Protein AF-A0A415EI63-F1 (afdb_monomer_lite)

Foldseek 3Di:
DVVLCVVVVPVALADFPQDPVNLVVLVVVQQVCVVVVNDFDADPVLCVLQVVHPVLVSLVVCQVVCCVPPVGGGDSRSSSLSVLLGSLHDDQPCLSNLQVQLVRQVPFPPLLVLLCVVCVPPLCVLFPSVSLSSLSSSNLSSCVSCVNRPLVSLADDVVLVVLCVAFPVVVLVVQLVSCVVSCVRRVRDPVNSSSSSSVSRVSSVVNCVVRQHAFEEEEDEDDDPVLVVVVVVVCCVLPVVRYHYHYDDPVRPDVVNVVVDPHQEYEYCDCVVVVPPPDPHHYQHAHSNGDPVSSVVVVCSSPVVNPSRPD

Secondary structure (DSSP, 8-state):
-HHHHHTTTT--SS-----HHHHHHHHHHHHHHHHTT------HHHHHHHTT-HHHHHHHTTHHHHHHHH-----HHHHHHHHHHHHTS--SS-HHHHHHHHHHH---TTHHHHHHHHHTSGGGTTS-HHHHHHHHHHHHHHHHHHHHH-GGGG---HHHHHHHHHHSHHHHHHHHHHHHHTTTTS---TTTHHHHHHHHHHHHHHHHHHSPPPPEEEEE--S-HHHHHHHHHHHHHHHTTTSEEEE--TT---HHHHTTS--SEEEES-GGGGG-TT--S-EEE--SS--HHHHHHHHHHH-GGGTTT--

Sequence (311 aa):
VLDELSNQLGEYELGTGTTVSAFYYHLYITMIRVKHNHFVTVPKWLKAIDYQEKDFQLLYSLQDRINQDFEIYLPKEEFAWLHLSIIAKRTIDRSDQEITFGQRFNCWSGLEQVVSAYLSDPFFEQWDTDILGHFMTSFFVSRLVNEALSPLLNKELKEVHDMVEKKHSQIHKINTHFLSTHSKALPISSSIFEDVAASFTLYMDMVFRYYQPVKQILFLLEGDYLVVQSIRIEAREQLGDHHHLLFVKLQEFLPEQLNNEKIDLIVTNYRPYLSDDSLETDYVLINSQPTTKDWTMVKHQLNPLTDQLSF

InterPro domains:
  IPR011608 PRD domain [PS51372] (1-96)
  IPR036634 PRD domain superfamily [SSF63520] (16-87)

Structure (mmCIF, N/CA/C/O backbone):
data_AF-A0A415EI63-F1
#
_entry.id   AF-A0A415EI63-F1
#
loop_
_atom_site.group_PDB
_atom_site.id
_atom_site.type_symbol
_atom_site.label_atom_id
_atom_site.label_alt_id
_atom_site.label_comp_id
_atom_site.label_asym_id
_atom_site.label_entity_id
_atom_site.label_seq_id
_atom_site.pdbx_PDB_ins_code
_atom_site.Cartn_x
_atom_site.Cartn_y
_atom_site.Cartn_z
_atom_site.occupancy
_atom_site.B_iso_or_equiv
_atom_site.auth_seq_id
_atom_site.auth_comp_id
_atom_site.auth_asym_id
_atom_site.auth_atom_id
_atom_site.pdbx_PDB_model_num
ATOM 1 N N . VAL A 1 1 ? -0.442 -16.286 23.453 1.00 58.47 1 VAL A N 1
ATOM 2 C CA . VAL A 1 1 ? -1.158 -15.294 22.614 1.00 58.47 1 VAL A CA 1
ATOM 3 C C . VAL A 1 1 ? -0.944 -15.578 21.131 1.00 58.47 1 VAL A C 1
ATOM 5 O O . VAL A 1 1 ? -1.870 -16.088 20.524 1.00 58.47 1 VAL A O 1
ATOM 8 N N . LEU A 1 2 ? 0.243 -15.357 20.540 1.00 55.72 2 LEU A N 1
ATOM 9 C CA . LEU A 1 2 ? 0.444 -15.684 19.114 1.00 55.72 2 LEU A CA 1
ATOM 10 C C . LEU A 1 2 ? 0.357 -17.178 18.788 1.00 55.72 2 LEU A C 1
ATOM 12 O O . LEU A 1 2 ? -0.143 -17.491 17.725 1.00 55.72 2 LEU A O 1
ATOM 16 N N . ASP A 1 3 ? 0.761 -18.088 19.679 1.00 57.00 3 ASP A N 1
ATOM 17 C CA . ASP A 1 3 ? 0.647 -19.537 19.419 1.00 57.00 3 ASP A CA 1
ATOM 18 C C . ASP A 1 3 ? -0.808 -20.050 19.372 1.00 57.00 3 ASP A C 1
ATOM 20 O O . ASP A 1 3 ? -1.086 -21.081 18.772 1.00 57.00 3 ASP A O 1
ATOM 24 N N . GLU A 1 4 ? -1.760 -19.333 19.979 1.00 58.88 4 GLU A N 1
ATOM 25 C CA . GLU A 1 4 ? -3.197 -19.643 19.853 1.00 58.88 4 GLU A CA 1
ATOM 26 C C . GLU A 1 4 ? -3.772 -19.060 18.563 1.00 58.88 4 GLU A C 1
ATOM 28 O O . GLU A 1 4 ? -4.585 -19.701 17.902 1.00 58.88 4 GLU A O 1
ATOM 33 N N . LEU A 1 5 ? -3.287 -17.880 18.166 1.00 56.88 5 LEU A N 1
ATOM 34 C CA . LEU A 1 5 ? -3.579 -17.307 16.858 1.00 56.88 5 LEU A CA 1
ATOM 35 C C . LEU A 1 5 ? -2.874 -18.081 15.734 1.00 56.88 5 LEU A C 1
ATOM 37 O O . LEU A 1 5 ? -3.351 -18.044 14.612 1.00 56.88 5 LEU A O 1
ATOM 41 N N . SER A 1 6 ? -1.769 -18.794 15.996 1.00 55.19 6 SER A N 1
ATOM 42 C CA . SER A 1 6 ? -0.909 -19.390 14.957 1.00 55.19 6 SER A CA 1
ATOM 43 C C . SER A 1 6 ? -1.573 -20.538 14.221 1.00 55.19 6 SER A C 1
ATOM 45 O O . SER A 1 6 ? -1.379 -20.688 13.019 1.00 55.19 6 SER A O 1
ATOM 47 N N . ASN A 1 7 ? -2.440 -21.275 14.912 1.00 49.81 7 ASN A N 1
ATOM 48 C CA . ASN A 1 7 ? -3.253 -22.326 14.310 1.00 49.81 7 ASN A CA 1
ATOM 49 C C . AS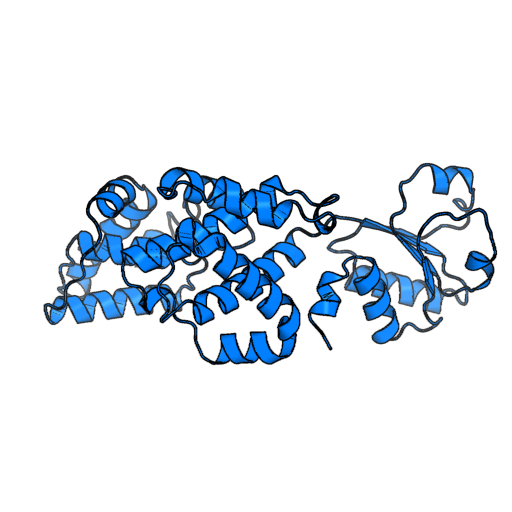N A 1 7 ? -4.392 -21.773 13.429 1.00 49.81 7 ASN A C 1
ATOM 51 O O . ASN A 1 7 ? -5.040 -22.550 12.736 1.00 49.81 7 ASN A O 1
ATOM 55 N N . GLN A 1 8 ? -4.637 -20.457 13.461 1.00 55.06 8 GLN A N 1
ATOM 56 C CA . GLN A 1 8 ? -5.616 -19.739 12.632 1.00 55.06 8 GLN A CA 1
ATOM 57 C C . GLN A 1 8 ? -4.959 -18.631 11.773 1.00 55.06 8 GLN A C 1
ATOM 59 O O . GLN A 1 8 ? -5.622 -17.982 10.963 1.00 55.06 8 GLN A O 1
ATOM 64 N N . LEU A 1 9 ? -3.638 -18.435 11.911 1.00 47.22 9 LEU A N 1
ATOM 65 C CA . LEU A 1 9 ? -2.829 -17.471 11.167 1.00 47.22 9 LEU A CA 1
ATOM 66 C C . LEU A 1 9 ? -2.669 -17.980 9.733 1.00 47.22 9 LEU A C 1
ATOM 68 O O . LEU A 1 9 ? -1.824 -18.821 9.439 1.00 47.22 9 LEU A O 1
ATOM 72 N N . GLY A 1 10 ? -3.521 -17.468 8.849 1.00 49.81 10 GLY A N 1
ATOM 73 C CA . GLY A 1 10 ? -3.587 -17.853 7.437 1.00 49.81 10 GLY A CA 1
ATOM 74 C C . GLY A 1 10 ? -5.000 -17.796 6.855 1.00 49.81 10 GLY A C 1
ATOM 75 O O . GLY A 1 10 ? -5.140 -17.739 5.637 1.00 49.81 10 GLY A O 1
ATOM 76 N N . GLU A 1 11 ? -6.029 -17.750 7.709 1.00 62.25 11 GLU A N 1
ATOM 77 C CA . GLU A 1 11 ? -7.443 -17.664 7.309 1.00 62.25 11 GLU A CA 1
ATOM 78 C C . GLU A 1 11 ? -8.052 -16.260 7.478 1.00 62.25 11 GLU A C 1
ATOM 80 O O . GLU A 1 11 ? -9.257 -16.095 7.301 1.00 62.25 11 GLU A O 1
ATOM 85 N N . TYR A 1 12 ? -7.244 -15.246 7.814 1.00 72.12 12 TYR A N 1
ATOM 86 C CA . TYR A 1 12 ? -7.742 -13.878 7.985 1.00 72.12 12 TYR A CA 1
ATOM 87 C C . TYR A 1 12 ? -8.345 -13.345 6.686 1.00 72.12 12 TYR A C 1
ATOM 89 O O . TYR A 1 12 ? -7.695 -13.330 5.633 1.00 72.12 12 TYR A O 1
ATOM 97 N N . GLU A 1 13 ? -9.586 -12.877 6.781 1.00 83.50 13 GLU A N 1
ATOM 98 C CA . GLU A 1 13 ? -10.310 -12.299 5.648 1.00 83.50 13 GLU A CA 1
ATOM 99 C C . GLU A 1 13 ? -9.833 -10.866 5.368 1.00 83.50 13 GLU A C 1
ATOM 101 O O . GLU A 1 13 ? -9.885 -10.403 4.227 1.00 83.50 13 GLU A O 1
ATOM 106 N N . LEU A 1 14 ? -9.329 -10.175 6.396 1.00 86.38 14 LEU A N 1
ATOM 107 C CA . LEU A 1 14 ? -8.810 -8.817 6.312 1.00 86.38 14 LEU A CA 1
ATOM 108 C C . LEU A 1 14 ? -7.290 -8.788 6.510 1.00 86.38 14 LEU A C 1
ATOM 110 O O . LEU A 1 14 ? -6.749 -9.249 7.514 1.00 86.38 14 LEU A O 1
ATOM 114 N N . GLY A 1 15 ? -6.593 -8.168 5.558 1.00 83.75 15 GLY A N 1
ATOM 115 C CA . GLY A 1 15 ? -5.164 -7.885 5.662 1.00 83.75 15 GLY A CA 1
ATOM 116 C C . GLY A 1 15 ? -4.848 -6.769 6.659 1.00 83.75 15 GLY A C 1
ATOM 117 O O . GLY A 1 15 ? -5.663 -5.870 6.896 1.00 83.75 15 GLY A O 1
ATOM 118 N N . THR A 1 16 ? -3.632 -6.806 7.212 1.00 90.94 16 THR A N 1
ATOM 119 C CA . THR A 1 16 ? -3.057 -5.714 8.007 1.00 90.94 16 THR A CA 1
ATOM 120 C C . THR A 1 16 ? -1.552 -5.577 7.778 1.00 90.94 16 THR A C 1
ATOM 122 O O . THR A 1 16 ? -0.810 -6.555 7.776 1.00 90.94 16 THR A O 1
ATOM 125 N N . GLY A 1 17 ? -1.089 -4.336 7.640 1.00 91.25 17 GLY A N 1
ATOM 126 C CA . GLY A 1 17 ? 0.321 -3.947 7.653 1.00 91.25 17 GLY A CA 1
ATOM 127 C C . GLY A 1 17 ? 0.876 -3.726 9.064 1.00 91.25 17 GLY A C 1
ATOM 128 O O . GLY A 1 17 ? 2.003 -3.256 9.222 1.00 91.25 17 GLY A O 1
ATOM 129 N N . THR A 1 18 ? 0.097 -4.014 10.112 1.00 91.50 18 THR A N 1
ATOM 130 C CA . THR A 1 18 ? 0.570 -3.923 11.497 1.00 91.50 18 THR A CA 1
ATOM 131 C C . THR A 1 18 ? 1.605 -5.009 11.760 1.00 91.50 18 THR A C 1
ATOM 133 O O . THR A 1 18 ? 1.316 -6.201 11.684 1.00 91.50 18 THR A O 1
ATOM 136 N N . THR A 1 19 ? 2.820 -4.604 12.126 1.00 89.88 19 THR A N 1
ATOM 137 C CA . THR A 1 19 ? 3.870 -5.557 12.495 1.00 89.88 19 THR A CA 1
ATOM 138 C C . THR A 1 19 ? 3.533 -6.276 13.802 1.00 89.88 19 THR A C 1
ATOM 140 O O . THR A 1 19 ? 2.840 -5.739 14.668 1.00 89.88 19 THR A O 1
ATOM 143 N N . VAL A 1 20 ? 4.097 -7.469 13.998 1.00 88.69 20 VAL A N 1
ATOM 144 C CA . VAL A 1 20 ? 3.923 -8.248 15.237 1.00 88.69 20 VAL A CA 1
ATOM 145 C C . VAL A 1 20 ? 4.274 -7.429 16.486 1.00 88.69 20 VAL A C 1
ATOM 147 O O . VAL A 1 20 ? 3.528 -7.417 17.464 1.00 88.69 20 VAL A O 1
ATOM 150 N N . SER A 1 21 ? 5.388 -6.697 16.448 1.00 90.12 21 SER A N 1
ATOM 151 C CA . SER A 1 21 ? 5.811 -5.845 17.564 1.00 90.12 21 SER A CA 1
ATOM 152 C C . SER A 1 21 ? 4.820 -4.709 17.827 1.00 90.12 21 SER A C 1
ATOM 154 O O . SER A 1 21 ? 4.509 -4.429 18.984 1.00 90.12 21 SER A O 1
ATOM 156 N N . ALA A 1 22 ? 4.288 -4.078 16.773 1.00 91.56 22 ALA A N 1
ATOM 157 C CA . ALA A 1 22 ? 3.285 -3.025 16.906 1.00 91.56 22 ALA A CA 1
ATOM 158 C C . ALA A 1 22 ? 1.967 -3.565 17.481 1.00 91.56 22 ALA A C 1
ATOM 160 O O . ALA A 1 22 ? 1.383 -2.930 18.355 1.00 91.56 22 ALA A O 1
ATOM 161 N N . PHE A 1 23 ? 1.535 -4.759 17.065 1.00 92.88 23 PHE A N 1
ATOM 162 C CA . PHE A 1 23 ? 0.369 -5.431 17.641 1.00 92.88 23 PHE A CA 1
ATOM 163 C C . PHE A 1 23 ? 0.507 -5.609 19.157 1.00 92.88 23 PHE A C 1
ATOM 165 O O . PHE A 1 23 ? -0.350 -5.157 19.919 1.00 92.88 23 PHE A O 1
ATOM 172 N N . TYR A 1 24 ? 1.612 -6.211 19.609 1.00 91.69 24 TYR A N 1
ATOM 173 C CA . TYR A 1 24 ? 1.856 -6.412 21.037 1.00 91.69 24 TYR A CA 1
ATOM 174 C C . TYR A 1 24 ? 1.935 -5.097 21.806 1.00 91.69 24 TYR A C 1
ATOM 176 O O . TYR A 1 24 ? 1.423 -5.005 22.922 1.00 91.69 24 TYR A O 1
ATOM 184 N N . TYR A 1 25 ? 2.538 -4.071 21.208 1.00 93.69 25 TYR A N 1
ATOM 185 C CA . TYR A 1 25 ? 2.604 -2.745 21.802 1.00 93.69 25 TYR A CA 1
ATOM 186 C C . TYR A 1 25 ? 1.208 -2.124 21.978 1.00 93.69 25 TYR A C 1
ATOM 188 O O . TYR A 1 25 ? 0.884 -1.644 23.066 1.00 93.69 25 TYR A O 1
ATOM 196 N N . HIS A 1 26 ? 0.343 -2.199 20.961 1.00 93.25 26 HIS A N 1
ATOM 197 C CA . HIS A 1 26 ? -1.039 -1.716 21.049 1.00 93.25 26 HIS A CA 1
ATOM 198 C C . HIS A 1 26 ? -1.864 -2.490 22.081 1.00 93.25 26 HIS A C 1
ATOM 200 O O . HIS A 1 26 ? -2.596 -1.879 22.866 1.00 93.25 26 HIS A O 1
ATOM 206 N N . LEU A 1 27 ? -1.723 -3.818 22.128 1.00 95.00 27 LEU A N 1
ATOM 207 C CA . LEU A 1 27 ? -2.396 -4.649 23.124 1.00 95.00 27 LEU A CA 1
ATOM 208 C C . LEU A 1 27 ? -1.934 -4.291 24.543 1.00 95.00 27 LEU A C 1
ATOM 210 O O . LEU A 1 27 ? -2.761 -4.088 25.432 1.00 95.00 27 LEU A O 1
ATOM 214 N N . TYR A 1 28 ? -0.624 -4.136 24.746 1.00 95.12 28 TYR A N 1
ATOM 215 C CA . TYR A 1 28 ? -0.056 -3.720 26.026 1.00 95.12 28 TYR A CA 1
ATOM 216 C C . TYR A 1 28 ? -0.590 -2.358 26.477 1.00 95.12 28 TYR A C 1
ATOM 218 O O . TYR A 1 28 ? -1.092 -2.240 27.595 1.00 95.12 28 TYR A O 1
ATOM 226 N N . ILE A 1 29 ? -0.557 -1.343 25.606 1.00 95.19 29 ILE A N 1
ATOM 227 C CA . ILE A 1 29 ? -1.112 -0.020 25.922 1.00 95.19 29 ILE A CA 1
ATOM 228 C C . ILE A 1 29 ? -2.588 -0.129 26.293 1.00 95.19 29 ILE A C 1
ATOM 230 O O . ILE A 1 29 ? -3.013 0.480 27.271 1.00 95.19 29 ILE A O 1
ATOM 234 N N . THR A 1 30 ? -3.364 -0.912 25.546 1.00 96.12 30 THR A N 1
ATOM 235 C CA . THR A 1 30 ? -4.793 -1.118 25.810 1.00 96.12 30 THR A CA 1
ATOM 236 C C . THR A 1 30 ? -5.018 -1.695 27.209 1.00 96.12 30 THR A C 1
ATOM 238 O O . THR A 1 30 ? -5.784 -1.126 27.988 1.00 96.12 30 THR A O 1
ATOM 241 N N . MET A 1 31 ? -4.272 -2.738 27.587 1.00 96.00 31 MET A N 1
ATOM 242 C CA . MET A 1 31 ? -4.324 -3.318 28.935 1.00 96.00 31 MET A CA 1
ATOM 243 C C . MET A 1 31 ? -3.968 -2.301 30.026 1.00 96.00 31 MET A C 1
ATOM 245 O O . MET A 1 31 ? -4.682 -2.183 31.024 1.00 96.00 31 MET A O 1
ATOM 249 N N . ILE A 1 32 ? -2.897 -1.526 29.834 1.00 96.69 32 ILE A N 1
ATOM 250 C CA . ILE A 1 32 ? -2.477 -0.507 30.803 1.00 96.69 32 ILE A CA 1
ATOM 251 C C . ILE A 1 32 ? -3.516 0.611 30.927 1.00 96.69 32 ILE A C 1
ATOM 253 O O . ILE A 1 32 ? -3.809 1.035 32.048 1.00 96.69 32 ILE A O 1
ATOM 257 N N . ARG A 1 33 ? -4.102 1.080 29.819 1.00 96.12 33 ARG A N 1
ATOM 258 C CA . ARG A 1 33 ? -5.153 2.109 29.839 1.00 96.12 33 ARG A CA 1
ATOM 259 C C . ARG A 1 33 ? -6.387 1.627 30.599 1.00 96.12 33 ARG A C 1
ATOM 261 O O . ARG A 1 33 ? -6.844 2.332 31.498 1.00 96.12 33 ARG A O 1
ATOM 268 N N . VAL A 1 34 ? -6.858 0.412 30.317 1.00 96.75 34 VAL A N 1
ATOM 269 C CA . VAL A 1 34 ? -8.006 -0.198 31.010 1.00 96.75 34 VAL A CA 1
ATOM 270 C C . VAL A 1 34 ? -7.748 -0.357 32.505 1.00 96.75 34 VAL A C 1
ATOM 272 O O . VAL A 1 34 ? -8.601 0.011 33.308 1.00 96.75 34 VAL A O 1
ATOM 275 N N . LYS A 1 35 ? -6.551 -0.809 32.902 1.00 95.44 35 LYS A N 1
ATOM 276 C CA . LYS A 1 35 ? -6.171 -0.936 34.320 1.00 95.44 35 LYS A CA 1
ATOM 277 C C . LYS A 1 35 ? -6.254 0.392 35.087 1.00 95.44 35 LYS A C 1
ATOM 279 O O . LYS A 1 35 ? -6.478 0.390 36.294 1.00 95.44 35 LYS A O 1
ATOM 284 N N . HIS A 1 36 ? -6.100 1.517 34.390 1.00 95.94 36 HIS A N 1
ATOM 285 C CA . HIS A 1 36 ? -6.226 2.866 34.946 1.00 95.94 36 HIS A CA 1
ATOM 286 C C . HIS A 1 36 ? -7.588 3.522 34.654 1.00 95.94 36 HIS A C 1
ATOM 288 O O . HIS A 1 36 ? -7.731 4.725 34.846 1.00 95.94 36 HIS A O 1
ATOM 294 N N . ASN A 1 37 ? -8.593 2.753 34.221 1.00 96.12 37 ASN A N 1
ATOM 295 C CA . ASN A 1 37 ? -9.942 3.222 33.885 1.00 96.12 37 ASN A CA 1
ATOM 296 C C . ASN A 1 37 ? -9.995 4.269 32.754 1.00 96.12 37 ASN A C 1
ATOM 298 O O . ASN A 1 37 ? -10.914 5.087 32.694 1.00 96.12 37 ASN A O 1
ATOM 302 N N . HIS A 1 38 ? -9.021 4.245 31.842 1.00 96.50 38 HIS A N 1
ATOM 303 C CA . HIS A 1 38 ? -8.995 5.101 30.657 1.00 96.50 38 HIS A CA 1
ATOM 304 C C . HIS A 1 38 ? -9.545 4.352 29.444 1.00 96.50 38 HIS A C 1
ATOM 306 O O . HIS A 1 38 ? -8.791 3.758 28.673 1.00 96.50 38 HIS A O 1
ATOM 312 N N . PHE A 1 39 ? -10.863 4.394 29.281 1.00 96.19 39 PHE A N 1
ATOM 313 C CA . PHE A 1 39 ? -11.564 3.642 28.244 1.00 96.19 39 PHE A CA 1
ATOM 314 C C . PHE A 1 39 ? -11.673 4.401 26.919 1.00 96.19 39 PHE A C 1
ATOM 316 O O . PHE A 1 39 ? -11.779 5.628 26.897 1.00 96.19 39 PHE A O 1
ATOM 323 N N . VAL A 1 40 ? -11.671 3.663 25.811 1.00 95.62 40 VAL A N 1
ATOM 324 C CA . VAL A 1 40 ? -12.008 4.194 24.482 1.00 95.62 40 VAL A CA 1
ATOM 325 C C . VAL A 1 40 ? -13.511 4.300 24.286 1.00 95.62 40 VAL A C 1
ATOM 327 O O . VAL A 1 40 ? -14.319 3.726 25.015 1.00 95.62 40 VAL A O 1
ATOM 330 N N . THR A 1 41 ? -13.894 5.024 23.244 1.00 95.50 41 THR A N 1
ATOM 331 C CA . THR A 1 41 ? -15.245 4.983 22.700 1.00 95.50 41 THR A CA 1
ATOM 332 C C . THR A 1 41 ? -15.148 4.790 21.198 1.00 95.50 41 THR A C 1
ATOM 334 O O . THR A 1 41 ? -14.400 5.492 20.525 1.00 95.50 41 THR A O 1
ATOM 337 N N . VAL A 1 42 ? -15.914 3.840 20.678 1.00 97.31 42 VAL A N 1
ATOM 338 C CA . VAL A 1 42 ? -16.034 3.543 19.255 1.00 97.31 42 VAL A CA 1
ATOM 339 C C . VAL A 1 42 ? -17.453 3.911 18.806 1.00 97.31 42 VAL A C 1
ATOM 341 O O . VAL A 1 42 ? -18.430 3.563 19.489 1.00 97.31 42 VAL A O 1
ATOM 344 N N . PRO A 1 43 ? -17.614 4.602 17.661 1.00 97.25 43 PRO A N 1
ATOM 345 C CA . PRO A 1 43 ? -18.927 4.932 17.124 1.00 97.25 43 PRO A CA 1
ATOM 346 C C . PRO A 1 43 ? -19.834 3.704 17.008 1.00 97.25 43 PRO A C 1
ATOM 348 O O . PRO A 1 43 ? -19.413 2.637 16.567 1.00 97.25 43 PRO A O 1
ATOM 351 N N . LYS A 1 44 ? -21.110 3.852 17.389 1.00 97.00 44 LYS A N 1
ATOM 352 C CA . LYS A 1 44 ? -22.068 2.730 17.438 1.00 97.00 44 LYS A CA 1
ATOM 353 C C . LYS A 1 44 ? -22.191 1.986 16.107 1.00 97.00 44 LYS A C 1
ATOM 355 O O . LYS A 1 44 ? -22.269 0.764 16.116 1.00 97.00 44 LYS A O 1
ATOM 360 N N . TRP A 1 45 ? -22.216 2.721 14.997 1.00 96.06 45 TRP A N 1
ATOM 361 C CA . TRP A 1 45 ? -22.317 2.145 13.656 1.00 96.06 45 TRP A CA 1
ATOM 362 C C . TRP A 1 45 ? -21.079 1.305 13.314 1.00 96.06 45 TRP A C 1
ATOM 364 O O . TRP A 1 45 ? -21.219 0.197 12.813 1.00 96.06 45 TRP A O 1
ATOM 374 N N . LEU A 1 46 ? -19.886 1.778 13.683 1.00 96.62 46 LEU A N 1
ATOM 375 C CA . LEU A 1 46 ? -18.630 1.091 13.402 1.00 96.62 46 LEU A CA 1
ATOM 376 C C . LEU A 1 46 ? -18.474 -0.161 14.274 1.00 96.62 46 LEU A C 1
ATOM 378 O O . LEU A 1 46 ? -18.109 -1.210 13.762 1.00 96.62 46 LEU A O 1
ATOM 382 N N . LYS A 1 47 ? -18.870 -0.096 15.556 1.00 96.38 47 LYS A N 1
ATOM 383 C CA . LYS A 1 47 ? -18.967 -1.289 16.422 1.00 96.38 47 LYS A CA 1
ATOM 384 C C . LYS A 1 47 ? -19.913 -2.343 15.861 1.00 96.38 47 LYS A C 1
ATOM 386 O O . LYS A 1 47 ? -19.650 -3.530 15.997 1.00 96.38 47 LYS A O 1
ATOM 391 N N . ALA A 1 48 ? -21.043 -1.914 15.299 1.00 96.69 48 ALA A N 1
ATOM 392 C CA . ALA A 1 48 ? -22.038 -2.836 14.770 1.00 96.69 48 ALA A CA 1
ATOM 393 C C . ALA A 1 48 ? -21.492 -3.635 13.581 1.00 96.69 48 ALA A C 1
ATOM 395 O O . ALA A 1 48 ? -21.791 -4.821 13.500 1.00 96.69 48 ALA A O 1
ATOM 396 N N . ILE A 1 49 ? -20.684 -3.002 12.723 1.00 96.81 49 ILE A N 1
ATOM 397 C CA . ILE A 1 49 ? -19.961 -3.663 11.627 1.00 96.81 49 ILE A CA 1
ATOM 398 C C . ILE A 1 49 ? -18.888 -4.586 12.208 1.00 96.81 49 ILE A C 1
ATOM 400 O O . ILE A 1 49 ? -18.934 -5.793 12.003 1.00 96.81 49 ILE A O 1
ATOM 404 N N . ASP A 1 50 ? -17.988 -4.029 13.018 1.00 96.94 50 ASP A N 1
ATOM 405 C CA . ASP A 1 50 ? -16.810 -4.725 13.537 1.00 96.94 50 ASP A CA 1
ATOM 406 C C . ASP A 1 50 ? -17.159 -5.994 14.333 1.00 96.94 50 ASP A C 1
ATOM 408 O O . ASP A 1 50 ? -16.535 -7.038 14.185 1.00 96.94 50 ASP A O 1
ATOM 412 N N . TYR A 1 51 ? -18.239 -5.958 15.118 1.00 97.19 51 TYR A N 1
ATOM 413 C CA . TYR A 1 51 ? -18.709 -7.120 15.875 1.00 97.19 51 TYR A CA 1
ATOM 414 C C . TYR A 1 51 ? -19.260 -8.262 15.017 1.00 97.19 51 TYR A C 1
ATOM 416 O O . TYR A 1 51 ? -19.527 -9.323 15.576 1.00 97.19 51 TYR A O 1
ATOM 424 N N . GLN A 1 52 ? -19.466 -8.082 13.714 1.00 95.38 52 GLN A N 1
ATOM 425 C CA . GLN A 1 52 ? -19.830 -9.179 12.811 1.00 95.38 52 GLN A CA 1
ATOM 426 C C . GLN A 1 52 ? -18.607 -9.821 12.152 1.00 95.38 52 GLN A C 1
ATOM 428 O O . GLN A 1 52 ? -18.726 -10.914 11.599 1.00 95.38 52 GLN A O 1
ATOM 433 N N . GLU A 1 53 ? -17.435 -9.187 12.231 1.00 94.69 53 GLU A N 1
ATOM 434 C CA . GLU A 1 53 ? -16.231 -9.686 11.578 1.00 94.69 53 GLU A CA 1
ATOM 435 C C . GLU A 1 53 ? -15.705 -10.941 12.276 1.00 94.69 53 GLU A C 1
ATOM 437 O O . GLU A 1 53 ? -15.555 -10.987 13.502 1.00 94.69 53 GLU A O 1
ATOM 442 N N . LYS A 1 54 ? -15.376 -11.966 11.484 1.00 92.06 54 LYS A N 1
ATOM 443 C CA . LYS A 1 54 ? -14.770 -13.203 12.000 1.00 92.06 54 LYS A CA 1
ATOM 444 C C . LYS A 1 54 ? -13.423 -12.923 12.662 1.00 92.06 54 LYS A C 1
ATOM 446 O O . LYS A 1 54 ? -13.175 -13.407 13.765 1.00 92.06 54 LYS A O 1
ATOM 451 N N . ASP A 1 55 ? -12.614 -12.076 12.029 1.00 91.44 55 ASP A N 1
ATOM 452 C CA . ASP A 1 55 ? -11.293 -11.675 12.517 1.00 91.44 55 ASP A CA 1
ATOM 453 C C . ASP A 1 55 ? -11.390 -10.934 13.864 1.00 91.44 55 ASP A C 1
ATOM 455 O O . ASP A 1 55 ? -10.580 -11.163 14.767 1.00 91.44 55 ASP A O 1
ATOM 459 N N . PHE A 1 56 ? -12.450 -10.139 14.069 1.00 95.06 56 PHE A N 1
ATOM 460 C CA . PHE A 1 56 ? -12.745 -9.529 15.366 1.00 95.06 56 PHE A CA 1
ATOM 461 C C . PHE A 1 56 ? -13.102 -10.581 16.427 1.00 95.06 56 PHE A C 1
ATOM 463 O O . PHE A 1 56 ? -12.611 -10.500 17.553 1.00 95.06 56 PHE A O 1
ATOM 470 N N . GLN A 1 57 ? -13.948 -11.570 16.104 1.00 93.62 57 GLN A N 1
ATOM 471 C CA . GLN A 1 57 ? -14.315 -12.617 17.073 1.00 93.62 57 GLN A CA 1
ATOM 472 C C . GLN A 1 57 ? -13.096 -13.428 17.513 1.00 93.62 57 GLN A C 1
ATOM 474 O O . GLN A 1 57 ? -12.970 -13.750 18.695 1.00 93.62 57 GLN A O 1
ATOM 479 N N . LEU A 1 58 ? -12.187 -13.708 16.579 1.00 90.56 58 LEU A N 1
ATOM 480 C CA . LEU A 1 58 ? -10.913 -14.350 16.870 1.00 90.56 58 LEU A CA 1
ATOM 481 C C . LEU A 1 58 ? -10.037 -13.479 17.779 1.00 90.56 58 LEU A C 1
ATOM 483 O O . LEU A 1 58 ? -9.508 -13.956 18.779 1.00 90.56 58 LEU A O 1
ATOM 487 N N . LEU A 1 59 ? -9.916 -12.179 17.506 1.00 92.00 59 LEU A N 1
ATOM 488 C CA . LEU A 1 59 ? -9.178 -11.296 18.411 1.00 92.00 59 LEU A CA 1
ATOM 489 C C . LEU A 1 59 ? -9.822 -11.254 19.810 1.00 92.00 59 LEU A C 1
ATOM 491 O O . LEU A 1 59 ? -9.120 -11.287 20.822 1.00 92.00 59 LEU A O 1
ATOM 495 N N . TYR A 1 60 ? -11.153 -11.207 19.878 1.00 94.94 60 TYR A N 1
ATOM 496 C CA . TYR A 1 60 ? -11.904 -11.158 21.131 1.00 94.94 60 TYR A CA 1
ATOM 497 C C . TYR A 1 60 ? -11.768 -12.441 21.962 1.00 94.94 60 TYR A C 1
ATOM 499 O O . TYR A 1 60 ? -11.793 -12.372 23.193 1.00 94.94 60 TYR A O 1
ATOM 507 N N . SER A 1 61 ? -11.548 -13.603 21.334 1.00 92.38 61 SER A N 1
ATOM 508 C CA . SER A 1 61 ? -11.346 -14.863 22.063 1.00 92.38 61 SER A CA 1
ATOM 509 C C . SER A 1 61 ? -10.080 -14.865 22.930 1.00 92.38 61 SER A C 1
ATOM 511 O O . SER A 1 61 ? -9.950 -15.704 23.817 1.00 92.38 61 SER A O 1
ATOM 513 N N . LEU A 1 62 ? -9.169 -13.902 22.742 1.00 91.25 62 LEU A N 1
ATOM 514 C CA . LEU A 1 62 ? -8.001 -13.708 23.609 1.00 91.25 62 LEU A CA 1
ATOM 515 C C . LEU A 1 62 ? -8.354 -13.195 25.013 1.00 91.25 62 LEU A C 1
ATOM 517 O O . LEU A 1 62 ? -7.489 -13.214 25.889 1.00 91.25 62 LEU A O 1
ATOM 521 N N . GLN A 1 63 ? -9.583 -12.724 25.250 1.00 94.88 63 GLN A N 1
ATOM 522 C CA . GLN A 1 63 ? -10.007 -12.150 26.531 1.00 94.88 63 GLN A CA 1
ATOM 523 C C . GLN A 1 63 ? -9.736 -13.086 27.717 1.00 94.88 63 GLN A C 1
ATOM 525 O O . GLN A 1 63 ? -9.204 -12.645 28.738 1.00 94.88 63 GLN A O 1
ATOM 530 N N . ASP A 1 64 ? -10.043 -14.376 27.586 1.00 92.31 64 ASP A N 1
ATOM 531 C CA . ASP A 1 64 ? -9.838 -15.333 28.677 1.00 92.31 64 ASP A CA 1
ATOM 532 C C . ASP A 1 64 ? -8.353 -15.494 29.006 1.00 92.31 64 ASP A C 1
ATOM 534 O O . ASP A 1 64 ? -7.968 -15.480 30.176 1.00 92.31 64 ASP A O 1
ATOM 538 N N . ARG A 1 65 ? -7.504 -15.560 27.976 1.00 90.00 65 ARG A N 1
ATOM 539 C CA . ARG A 1 65 ? -6.052 -15.663 28.135 1.00 90.00 65 ARG A CA 1
ATOM 540 C C . ARG A 1 65 ? -5.456 -14.398 28.742 1.00 90.00 65 ARG A C 1
ATOM 542 O O . ARG A 1 65 ? -4.640 -14.486 29.654 1.00 90.00 65 ARG A O 1
ATOM 549 N N . ILE A 1 66 ? -5.888 -13.226 28.278 1.00 93.00 66 ILE A N 1
ATOM 550 C CA . ILE A 1 66 ? -5.458 -11.938 28.834 1.00 93.00 66 ILE A CA 1
ATOM 551 C C . ILE A 1 66 ? -5.815 -11.860 30.320 1.00 93.00 66 ILE A C 1
ATOM 553 O O . ILE A 1 66 ? -4.991 -11.447 31.134 1.00 93.00 66 ILE A O 1
ATOM 557 N N . ASN A 1 67 ? -7.014 -12.308 30.689 1.00 93.25 67 ASN A N 1
ATOM 558 C CA . ASN A 1 67 ? -7.428 -12.339 32.082 1.00 93.25 67 ASN A CA 1
ATOM 559 C C . ASN A 1 67 ? -6.613 -13.345 32.913 1.00 93.25 67 ASN A C 1
ATOM 561 O O . ASN A 1 67 ? -6.233 -13.025 34.033 1.00 93.25 67 ASN A O 1
ATOM 565 N N . GLN A 1 68 ? -6.310 -14.529 32.375 1.00 94.06 68 GLN A N 1
ATOM 566 C CA . GLN A 1 68 ? -5.488 -15.536 33.060 1.00 94.06 68 GLN A CA 1
ATOM 567 C C . GLN A 1 68 ? -4.045 -15.072 33.292 1.00 94.06 68 GLN A C 1
ATOM 569 O O . GLN A 1 68 ? -3.509 -15.280 34.376 1.00 94.06 68 GLN A O 1
ATOM 574 N N . ASP A 1 69 ? -3.421 -14.455 32.287 1.00 93.25 69 ASP A N 1
ATOM 575 C CA . ASP A 1 69 ? -1.999 -14.100 32.335 1.00 93.25 69 ASP A CA 1
ATOM 576 C C . ASP A 1 69 ? -1.743 -12.747 33.020 1.00 93.25 69 ASP A C 1
ATOM 578 O O . ASP A 1 69 ? -0.675 -12.543 33.600 1.00 93.25 69 ASP A O 1
ATOM 582 N N . PHE A 1 70 ? -2.695 -11.810 32.944 1.00 92.94 70 PHE A N 1
ATOM 583 C CA . PHE A 1 70 ? -2.496 -10.424 33.389 1.00 92.94 70 PHE A CA 1
ATOM 584 C C . PHE A 1 70 ? -3.513 -9.934 34.423 1.00 92.94 70 PHE A C 1
ATOM 586 O O . PHE A 1 70 ? -3.371 -8.804 34.891 1.00 92.94 70 PHE A O 1
ATOM 593 N N . GLU A 1 71 ? -4.519 -10.742 34.775 1.00 94.31 71 GLU A N 1
ATOM 594 C CA . GLU A 1 71 ? -5.605 -10.375 35.701 1.00 94.31 71 GLU A CA 1
ATOM 595 C C . GLU A 1 71 ? -6.367 -9.110 35.257 1.00 94.31 71 GLU A C 1
ATOM 597 O O . GLU A 1 71 ? -6.781 -8.277 36.067 1.00 94.31 71 GLU A O 1
ATOM 602 N N . ILE A 1 72 ? -6.523 -8.934 33.939 1.00 93.94 72 ILE A N 1
ATOM 603 C CA . ILE A 1 72 ? -7.210 -7.789 33.331 1.00 93.94 72 ILE A CA 1
ATOM 604 C C . ILE A 1 72 ? -8.384 -8.274 32.482 1.00 93.94 72 ILE A C 1
ATOM 606 O O . ILE A 1 72 ? -8.235 -9.117 31.596 1.00 93.94 72 ILE A O 1
ATOM 610 N N . TYR A 1 73 ? -9.544 -7.650 32.692 1.00 94.75 73 TYR A N 1
ATOM 611 C CA . TYR A 1 73 ? -10.708 -7.820 31.833 1.00 94.75 73 TYR A CA 1
ATOM 612 C C . TYR A 1 73 ? -10.882 -6.608 30.916 1.00 94.75 73 TYR A C 1
ATOM 614 O O . TYR A 1 73 ? -11.140 -5.502 31.395 1.00 94.75 73 TYR A O 1
ATOM 622 N N . LEU A 1 74 ? -10.732 -6.796 29.602 1.00 96.44 74 LEU A N 1
ATOM 623 C CA . LEU A 1 74 ? -10.895 -5.720 28.631 1.00 96.44 74 LEU A CA 1
ATOM 624 C C . LEU A 1 74 ? -12.367 -5.642 28.199 1.00 96.44 74 LEU A C 1
ATOM 626 O O . LEU A 1 74 ? -12.958 -6.643 27.783 1.00 96.44 74 LEU A O 1
ATOM 630 N N . PRO A 1 75 ? -12.994 -4.456 28.250 1.00 96.69 75 PRO A N 1
ATOM 631 C CA . PRO A 1 75 ? -14.288 -4.256 27.616 1.00 96.69 75 PRO A CA 1
ATOM 632 C C . PRO A 1 75 ? -14.244 -4.662 26.137 1.00 96.69 75 PRO A C 1
ATOM 634 O O . PRO A 1 75 ? -13.283 -4.364 25.433 1.00 96.69 75 PRO A O 1
ATOM 637 N N . LYS A 1 76 ? -15.320 -5.272 25.626 1.00 97.19 76 LYS A N 1
ATOM 638 C CA . LYS A 1 76 ? -15.426 -5.672 24.207 1.00 97.19 76 LYS A CA 1
ATOM 639 C C . LYS A 1 76 ? -15.178 -4.505 23.235 1.00 97.19 76 LYS A C 1
ATOM 641 O O . LYS A 1 76 ? -14.726 -4.696 22.113 1.00 97.19 76 LYS A O 1
ATOM 646 N N . GLU A 1 77 ? -15.473 -3.284 23.665 1.00 97.62 77 GLU A N 1
ATOM 647 C CA . GLU A 1 77 ? -15.212 -2.054 22.914 1.00 97.62 77 GLU A CA 1
ATOM 648 C C . GLU A 1 77 ? -13.716 -1.729 22.763 1.00 97.62 77 GLU A C 1
ATOM 650 O O . GLU A 1 77 ? -13.326 -1.182 21.736 1.00 97.62 77 GLU A O 1
ATOM 655 N N . GLU A 1 78 ? -12.864 -2.133 23.710 1.00 97.50 78 GLU A N 1
ATOM 656 C CA . GLU A 1 78 ? -11.404 -2.003 23.580 1.00 97.50 78 GLU A CA 1
ATOM 657 C C . GLU A 1 78 ? -10.849 -2.957 22.522 1.00 97.50 78 GLU A C 1
ATOM 659 O O . GLU A 1 78 ? -9.979 -2.571 21.746 1.00 97.50 78 GLU A O 1
ATOM 664 N N . PHE A 1 79 ? -11.393 -4.175 22.427 1.00 97.19 79 PHE A N 1
ATOM 665 C CA . PHE A 1 79 ? -11.060 -5.077 21.323 1.00 97.19 79 PHE A CA 1
ATOM 666 C C . PHE A 1 79 ? -11.496 -4.517 19.979 1.00 97.19 79 PHE A C 1
ATOM 668 O O . PHE A 1 79 ? -10.766 -4.676 19.009 1.00 97.19 79 PHE A O 1
ATOM 675 N N . ALA A 1 80 ? -12.649 -3.843 19.928 1.00 97.62 80 ALA A N 1
ATOM 676 C CA . ALA A 1 80 ? -13.135 -3.241 18.691 1.00 97.62 80 ALA A CA 1
ATOM 677 C C . ALA A 1 80 ? -12.168 -2.157 18.221 1.00 97.62 80 ALA A C 1
ATOM 679 O O . ALA A 1 80 ? -11.702 -2.145 17.088 1.00 97.62 80 ALA A O 1
ATOM 680 N N . TRP A 1 81 ? -11.799 -1.268 19.145 1.00 97.44 81 TRP A N 1
ATOM 681 C CA . TRP A 1 81 ? -10.821 -0.224 18.882 1.00 97.44 81 TRP A CA 1
ATOM 682 C C . TRP A 1 81 ? -9.471 -0.802 18.444 1.00 97.44 81 TRP A C 1
ATOM 684 O O . TRP A 1 81 ? -8.881 -0.300 17.487 1.00 97.44 81 TRP A O 1
ATOM 694 N N . LEU A 1 82 ? -8.999 -1.865 19.105 1.00 96.19 82 LEU A N 1
ATOM 695 C CA . LEU A 1 82 ? -7.748 -2.538 18.762 1.00 96.19 82 LEU A CA 1
ATOM 696 C C . LEU A 1 82 ? -7.817 -3.150 17.357 1.00 96.19 82 LEU A C 1
ATOM 698 O O . LEU A 1 82 ? -6.939 -2.872 16.544 1.00 96.19 82 LEU A O 1
ATOM 702 N N . HIS A 1 83 ? -8.863 -3.925 17.059 1.00 96.56 83 HIS A N 1
ATOM 703 C CA . HIS A 1 83 ? -9.069 -4.562 15.759 1.00 96.56 83 HIS A CA 1
ATOM 704 C C . HIS A 1 83 ? -9.106 -3.525 14.636 1.00 96.56 83 HIS A C 1
ATOM 706 O O . HIS A 1 83 ? -8.284 -3.584 13.723 1.00 96.56 83 HIS A O 1
ATOM 712 N N . LEU A 1 84 ? -9.967 -2.511 14.762 1.00 97.19 84 LEU A N 1
ATOM 713 C CA . LEU A 1 84 ? -10.110 -1.434 13.784 1.00 97.19 84 LEU A CA 1
ATOM 714 C C . LEU A 1 84 ? -8.794 -0.670 13.565 1.00 97.19 84 LEU A C 1
ATOM 716 O O . LEU A 1 84 ? -8.426 -0.398 12.424 1.00 97.19 84 LEU A O 1
ATOM 720 N N . SER A 1 85 ? -8.050 -0.375 14.637 1.00 94.94 85 SER A N 1
ATOM 721 C CA . SER A 1 85 ? -6.751 0.311 14.547 1.00 94.94 85 SER A CA 1
ATOM 722 C C . SER A 1 85 ? -5.695 -0.518 13.807 1.00 94.94 85 SER A C 1
ATOM 724 O O . SER A 1 85 ? -4.828 0.043 13.134 1.00 94.94 85 SER A O 1
ATOM 726 N N . ILE A 1 86 ? -5.759 -1.847 13.924 1.00 94.19 86 ILE A N 1
ATOM 727 C CA . ILE A 1 86 ? -4.851 -2.780 13.250 1.00 94.19 86 ILE A CA 1
ATOM 728 C C . ILE A 1 86 ? -5.221 -2.897 11.770 1.00 94.19 86 ILE A C 1
ATOM 730 O O . ILE A 1 86 ? -4.364 -2.703 10.906 1.00 94.19 86 ILE A O 1
ATOM 734 N N . ILE A 1 87 ? -6.488 -3.172 11.449 1.00 94.88 87 ILE A N 1
ATOM 735 C CA . ILE A 1 87 ? -6.923 -3.369 10.057 1.00 94.88 87 ILE A CA 1
ATOM 736 C C . ILE A 1 87 ? -6.920 -2.064 9.250 1.00 94.88 87 ILE A C 1
ATOM 738 O O . ILE A 1 87 ? -6.873 -2.106 8.026 1.00 94.88 87 ILE A O 1
ATOM 742 N N . ALA A 1 88 ? -6.908 -0.895 9.900 1.00 95.62 88 ALA A N 1
ATOM 743 C CA . ALA A 1 88 ? -6.720 0.392 9.229 1.00 95.62 88 ALA A CA 1
ATOM 744 C C . ALA A 1 88 ? -5.278 0.611 8.715 1.00 95.62 88 ALA A C 1
ATOM 746 O O . ALA A 1 88 ? -5.010 1.550 7.962 1.00 95.62 88 ALA A O 1
ATOM 747 N N . LYS A 1 89 ? -4.319 -0.244 9.084 1.00 94.06 89 LYS A N 1
ATOM 748 C CA . LYS A 1 89 ? -3.002 -0.283 8.438 1.00 94.06 89 LYS A CA 1
ATOM 749 C C . LYS A 1 89 ? -3.103 -1.214 7.230 1.00 94.06 89 LYS A C 1
ATOM 751 O O . LYS A 1 89 ? -3.054 -2.425 7.398 1.00 94.06 89 LYS A O 1
ATOM 756 N N . ARG A 1 90 ? -3.308 -0.658 6.034 1.00 94.69 90 ARG A N 1
ATOM 757 C CA . ARG A 1 90 ? -3.514 -1.431 4.794 1.00 94.69 90 ARG A CA 1
ATOM 758 C C . ARG A 1 90 ? -2.197 -1.928 4.199 1.00 94.69 90 ARG A C 1
ATOM 760 O O . ARG A 1 90 ? -1.154 -1.314 4.432 1.00 94.69 90 ARG A O 1
ATOM 767 N N . THR A 1 91 ? -2.253 -3.021 3.443 1.00 92.25 91 THR A N 1
ATOM 768 C CA . THR A 1 91 ? -1.107 -3.542 2.682 1.00 92.25 91 THR A CA 1
ATOM 769 C C . THR A 1 91 ? -1.251 -3.191 1.198 1.00 92.25 91 THR A C 1
ATOM 771 O O . THR A 1 91 ? -2.143 -2.426 0.822 1.00 92.25 91 THR A O 1
ATOM 774 N N . ILE A 1 92 ? -0.327 -3.673 0.364 1.00 93.81 92 ILE A N 1
ATOM 775 C CA . ILE A 1 92 ? -0.301 -3.417 -1.088 1.00 93.81 92 ILE A CA 1
ATOM 776 C C . ILE A 1 92 ? -0.286 -4.711 -1.913 1.00 93.81 92 ILE A C 1
ATOM 778 O O . ILE A 1 92 ? -0.281 -4.669 -3.132 1.00 93.81 92 ILE A O 1
ATOM 782 N N . ASP A 1 93 ? -0.248 -5.875 -1.277 1.00 90.56 93 ASP A N 1
ATOM 783 C CA . ASP A 1 93 ? 0.088 -7.158 -1.905 1.00 90.56 93 ASP A CA 1
ATOM 784 C C . ASP A 1 93 ? -1.120 -8.093 -2.088 1.00 90.56 93 ASP A C 1
ATOM 786 O O . ASP A 1 93 ? -0.998 -9.145 -2.713 1.00 90.56 93 ASP A O 1
ATOM 790 N N . ARG A 1 94 ? -2.293 -7.730 -1.548 1.00 91.50 94 ARG A N 1
ATOM 791 C CA . ARG A 1 94 ? -3.498 -8.577 -1.522 1.00 91.50 94 ARG A CA 1
ATOM 792 C C . ARG A 1 94 ? -4.764 -7.806 -1.884 1.00 91.50 94 ARG A C 1
ATOM 794 O O . ARG A 1 94 ? -5.517 -7.371 -1.015 1.00 91.50 94 ARG A O 1
ATOM 801 N N . SER A 1 95 ? -5.018 -7.652 -3.183 1.00 93.44 95 SER A N 1
ATOM 802 C CA . SER A 1 95 ? -6.193 -6.922 -3.686 1.00 93.44 95 SER A CA 1
ATOM 803 C C . SER A 1 95 ? -7.524 -7.524 -3.216 1.00 93.44 95 SER A C 1
ATOM 805 O O . SER A 1 95 ? -8.455 -6.785 -2.911 1.00 93.44 95 SER A O 1
ATOM 807 N N . ASP A 1 96 ? -7.606 -8.847 -3.065 1.00 94.31 96 ASP A N 1
ATOM 808 C CA . ASP A 1 96 ? -8.777 -9.564 -2.546 1.00 94.31 96 ASP A CA 1
ATOM 809 C C . ASP A 1 96 ? -9.177 -9.111 -1.131 1.00 94.31 96 ASP A C 1
ATOM 811 O O . ASP A 1 96 ? -10.362 -8.919 -0.830 1.00 94.31 96 ASP A O 1
ATOM 815 N N . GLN A 1 97 ? -8.186 -8.869 -0.273 1.00 94.00 97 GLN A N 1
ATOM 816 C CA . GLN A 1 97 ? -8.401 -8.389 1.092 1.00 94.00 97 GLN A CA 1
ATOM 817 C C . GLN A 1 97 ? -8.773 -6.901 1.125 1.00 94.00 97 GLN A C 1
ATOM 819 O O . GLN A 1 97 ? -9.589 -6.490 1.954 1.00 94.00 97 GLN A O 1
ATOM 824 N N . GLU A 1 98 ? -8.225 -6.089 0.219 1.00 95.94 98 GLU A N 1
ATOM 825 C CA . GLU A 1 98 ? -8.588 -4.672 0.095 1.00 95.94 98 GLU A CA 1
ATOM 826 C C . GLU A 1 98 ? -10.018 -4.483 -0.420 1.00 95.94 98 GLU A C 1
ATOM 828 O O . GLU A 1 98 ? -10.760 -3.652 0.111 1.00 95.94 98 GLU A O 1
ATOM 833 N N . ILE A 1 99 ? -10.438 -5.304 -1.390 1.00 95.69 99 ILE A N 1
ATOM 834 C CA . ILE A 1 99 ? -11.824 -5.369 -1.869 1.00 95.69 99 ILE A CA 1
ATOM 835 C C . ILE A 1 99 ? -12.757 -5.702 -0.706 1.00 95.69 99 ILE A C 1
ATOM 837 O O . ILE A 1 99 ? -13.731 -4.988 -0.464 1.00 95.69 99 ILE A O 1
ATOM 841 N N . THR A 1 100 ? -12.438 -6.763 0.039 1.00 95.88 100 THR A N 1
ATOM 842 C CA . THR A 1 100 ? -13.248 -7.226 1.174 1.00 95.88 100 THR A CA 1
ATOM 843 C C . THR A 1 100 ? -13.367 -6.144 2.250 1.00 95.88 100 THR A C 1
ATOM 845 O O . THR A 1 100 ? -14.469 -5.852 2.717 1.00 95.88 100 THR A O 1
ATOM 848 N N . PHE A 1 101 ? -12.258 -5.487 2.599 1.00 96.50 101 PHE A N 1
ATOM 849 C CA . PHE A 1 101 ? -12.254 -4.373 3.546 1.00 96.50 101 PHE A CA 1
ATOM 850 C C . PHE A 1 101 ? -13.114 -3.200 3.055 1.00 96.50 101 PHE A C 1
ATOM 852 O O . PHE A 1 101 ? -13.964 -2.701 3.796 1.00 96.50 101 PHE A O 1
ATOM 859 N N . GLY A 1 102 ? -12.943 -2.789 1.795 1.00 95.56 102 GLY A N 1
ATOM 860 C CA . GLY A 1 102 ? -13.728 -1.718 1.185 1.00 95.56 102 GLY A CA 1
ATOM 861 C C . GLY A 1 102 ? -15.229 -2.016 1.197 1.00 95.56 102 GLY A C 1
ATOM 862 O O . GLY A 1 102 ? -16.013 -1.167 1.609 1.00 95.56 102 GLY A O 1
ATOM 863 N N . GLN A 1 103 ? -15.638 -3.231 0.827 1.00 95.12 103 GLN A N 1
ATOM 864 C CA . GLN A 1 103 ? -17.049 -3.636 0.807 1.00 95.12 103 GLN A CA 1
ATOM 865 C C . GLN A 1 103 ? -17.709 -3.607 2.191 1.00 95.12 103 GLN A C 1
ATOM 867 O O . GLN A 1 103 ? -18.887 -3.272 2.298 1.00 95.12 103 GLN A O 1
ATOM 872 N N . ARG A 1 104 ? -16.970 -3.966 3.248 1.00 95.38 104 ARG A N 1
ATOM 873 C CA . ARG A 1 104 ? -17.514 -4.080 4.611 1.00 95.38 104 ARG A CA 1
ATOM 874 C C . ARG A 1 104 ? -17.502 -2.758 5.373 1.00 95.38 104 ARG A C 1
ATOM 876 O O . ARG A 1 104 ? -18.446 -2.468 6.104 1.00 95.38 104 ARG A O 1
ATOM 883 N N . PHE A 1 105 ? -16.452 -1.954 5.202 1.00 96.56 105 PHE A N 1
ATOM 884 C CA . PHE A 1 105 ? -16.224 -0.759 6.020 1.00 96.56 105 PHE A CA 1
ATOM 885 C C . PHE A 1 105 ? -16.513 0.563 5.306 1.00 96.56 105 PHE A C 1
ATOM 887 O O . PHE A 1 105 ? -16.628 1.590 5.980 1.00 96.56 105 PHE A O 1
ATOM 894 N N . ASN A 1 106 ? -16.664 0.586 3.977 1.00 96.00 106 ASN A N 1
ATOM 895 C CA . ASN A 1 106 ? -16.975 1.826 3.274 1.00 96.00 106 ASN A CA 1
ATOM 896 C C . ASN A 1 106 ? -18.418 2.285 3.536 1.00 96.00 106 ASN A C 1
ATOM 898 O O . ASN A 1 106 ? -19.363 1.860 2.876 1.00 96.00 106 ASN A O 1
ATOM 902 N N . CYS A 1 107 ? -18.566 3.214 4.477 1.00 92.69 107 CYS A N 1
ATOM 903 C CA . CYS A 1 107 ? -19.839 3.854 4.807 1.00 92.69 107 CYS A CA 1
ATOM 904 C C . CYS A 1 107 ? -19.964 5.278 4.237 1.00 92.69 107 CYS A C 1
ATOM 906 O O . CYS A 1 107 ? -20.914 5.989 4.574 1.00 92.69 107 CYS A O 1
ATOM 908 N N . TRP A 1 108 ? -19.008 5.729 3.416 1.00 93.62 108 TRP A N 1
ATOM 909 C CA . TRP A 1 108 ? -18.924 7.117 2.963 1.00 93.62 108 TRP A CA 1
ATOM 910 C C . TRP A 1 108 ? -19.311 7.247 1.492 1.00 93.62 108 TRP A C 1
ATOM 912 O O . TRP A 1 108 ? -18.635 6.758 0.588 1.00 93.62 108 TRP A O 1
ATOM 922 N N . SER A 1 109 ? -20.400 7.974 1.244 1.00 89.81 109 SER A N 1
ATOM 923 C CA . SER A 1 109 ? -20.795 8.368 -0.108 1.00 89.81 109 SER A CA 1
ATOM 924 C C . SER A 1 109 ? -19.755 9.308 -0.715 1.00 89.81 109 SER A C 1
ATOM 926 O O . SER A 1 109 ? -19.301 10.227 -0.034 1.00 89.81 109 SER A O 1
ATOM 928 N N . GLY A 1 110 ? -19.442 9.149 -1.999 1.00 91.56 110 GLY A N 1
ATOM 929 C CA . GLY A 1 110 ? -18.523 10.048 -2.700 1.00 91.56 110 GLY A CA 1
ATOM 930 C C . GLY A 1 110 ? -17.151 9.444 -2.992 1.00 91.56 110 GLY A C 1
ATOM 931 O O . GLY A 1 110 ? -16.474 9.927 -3.894 1.00 91.56 110 GLY A O 1
ATOM 932 N N . LEU A 1 111 ? -16.730 8.400 -2.263 1.00 95.25 111 LEU A N 1
ATOM 933 C CA . LEU A 1 111 ? -15.384 7.834 -2.427 1.00 95.25 111 LEU A CA 1
ATOM 934 C C . LEU A 1 111 ? -15.148 7.259 -3.822 1.00 95.25 111 LEU A C 1
ATOM 936 O O . LEU A 1 111 ? -14.085 7.478 -4.387 1.00 95.25 111 LEU A O 1
ATOM 940 N N . GLU A 1 112 ? -16.145 6.591 -4.400 1.00 94.81 112 GLU A N 1
ATOM 941 C CA . GLU A 1 112 ? -16.061 6.060 -5.763 1.00 94.81 112 GLU A CA 1
ATOM 942 C C . GLU A 1 112 ? -15.775 7.174 -6.782 1.00 94.81 112 GLU A C 1
ATOM 944 O O . GLU A 1 112 ? -14.896 7.034 -7.628 1.00 94.81 112 GLU A O 1
ATOM 949 N N . GLN A 1 113 ? -16.445 8.326 -6.651 1.00 96.12 113 GLN A N 1
ATOM 950 C CA . GLN A 1 113 ? -16.210 9.479 -7.521 1.00 96.12 113 GLN A CA 1
ATOM 951 C C . GLN A 1 113 ? -14.820 10.086 -7.308 1.00 96.12 113 GLN A C 1
ATOM 953 O O . GLN A 1 113 ? -14.189 10.495 -8.277 1.00 96.12 113 GLN A O 1
ATOM 958 N N . VAL A 1 114 ? -14.334 10.142 -6.064 1.00 97.06 114 VAL A N 1
ATOM 959 C CA . VAL A 1 114 ? -12.977 10.630 -5.761 1.00 97.06 114 VAL A CA 1
ATOM 960 C C . VAL A 1 114 ? -11.931 9.724 -6.405 1.00 97.06 114 VAL A C 1
ATOM 962 O O . VAL A 1 114 ? -11.047 10.207 -7.103 1.00 97.06 114 VAL A O 1
ATOM 965 N N . VAL A 1 115 ? -12.047 8.411 -6.212 1.00 97.50 115 VAL A N 1
ATOM 966 C CA . VAL A 1 115 ? -11.108 7.431 -6.771 1.00 97.50 115 VAL A CA 1
ATOM 967 C C . VAL A 1 115 ? -11.131 7.470 -8.298 1.00 97.50 115 VAL A C 1
ATOM 969 O O . VAL A 1 115 ? -10.077 7.573 -8.923 1.00 97.50 115 VAL A O 1
ATOM 972 N N . SER A 1 116 ? -12.323 7.490 -8.899 1.00 96.50 116 SER A N 1
ATOM 973 C CA . SER A 1 116 ? -12.484 7.621 -10.349 1.00 96.50 116 SER A CA 1
ATOM 974 C C . SER A 1 116 ? -11.873 8.921 -10.881 1.00 96.50 116 SER A C 1
ATOM 976 O O . SER A 1 116 ? -11.191 8.894 -11.900 1.00 96.50 116 SER A O 1
ATOM 978 N N . ALA A 1 117 ? -12.037 10.046 -10.176 1.00 96.25 117 ALA A N 1
ATOM 979 C CA . ALA A 1 117 ? -11.434 11.314 -10.575 1.00 96.25 117 ALA A CA 1
ATOM 980 C C . ALA A 1 117 ? -9.899 11.255 -10.564 1.00 96.25 117 ALA A C 1
ATOM 982 O O . ALA A 1 117 ? -9.277 11.748 -11.501 1.00 96.25 117 ALA A O 1
ATOM 983 N N . TYR A 1 118 ? -9.285 10.628 -9.553 1.00 95.50 118 TYR A N 1
ATOM 984 C CA . TYR A 1 118 ? -7.827 10.470 -9.504 1.00 95.50 118 TYR A CA 1
ATOM 985 C C . TYR A 1 118 ? -7.309 9.606 -10.659 1.00 95.50 118 TYR A C 1
ATOM 987 O O . TYR A 1 118 ? -6.346 9.967 -11.327 1.00 95.50 118 TYR A O 1
ATOM 995 N N . LEU A 1 119 ? -7.964 8.469 -10.902 1.00 95.19 119 LEU A N 1
ATOM 996 C CA . LEU A 1 119 ? -7.537 7.479 -11.895 1.00 95.19 119 LEU A CA 1
ATOM 997 C C . LEU A 1 119 ? -7.982 7.813 -13.328 1.00 95.19 119 LEU A C 1
ATOM 999 O O . LEU A 1 119 ? -7.665 7.072 -14.250 1.00 95.19 119 LEU A O 1
ATOM 1003 N N . SER A 1 120 ? -8.692 8.927 -13.527 1.00 93.38 120 SER A N 1
ATOM 1004 C CA . SER A 1 120 ? -9.086 9.415 -14.856 1.00 93.38 120 SER A CA 1
ATOM 1005 C C . SER A 1 120 ? -7.961 10.118 -15.622 1.00 93.38 120 SER A C 1
ATOM 1007 O O . SER A 1 120 ? -8.142 10.458 -16.792 1.00 93.38 120 SER A O 1
ATOM 1009 N N . ASP A 1 121 ? -6.817 10.360 -14.975 1.00 89.19 121 ASP A N 1
ATOM 1010 C CA . ASP A 1 121 ? -5.650 10.935 -15.636 1.00 89.19 121 ASP A CA 1
ATOM 1011 C C . ASP A 1 121 ? -5.173 10.012 -16.780 1.00 89.19 121 ASP A C 1
ATOM 1013 O O . ASP A 1 121 ? -5.036 8.805 -16.554 1.00 89.19 121 ASP A O 1
ATOM 1017 N N . PRO A 1 122 ? -4.891 10.539 -17.992 1.00 86.75 122 PRO A N 1
ATOM 1018 C CA . PRO A 1 122 ? -4.381 9.750 -19.118 1.00 86.75 122 PRO A CA 1
ATOM 1019 C C . PRO A 1 122 ? -3.142 8.909 -18.793 1.00 86.75 122 PRO A C 1
ATOM 1021 O O . PRO A 1 122 ? -2.895 7.897 -19.443 1.00 86.75 122 PRO A O 1
ATOM 1024 N N . PHE A 1 123 ? -2.379 9.289 -17.767 1.00 83.38 123 PHE A N 1
ATOM 1025 C CA . PHE A 1 123 ? -1.288 8.487 -17.232 1.00 83.38 123 PHE A CA 1
ATOM 1026 C C . PHE A 1 123 ? -1.691 7.028 -16.929 1.00 83.38 123 PHE A C 1
ATOM 1028 O O . PHE A 1 123 ? -0.886 6.112 -17.116 1.00 83.38 123 PHE A O 1
ATOM 1035 N N . PHE A 1 124 ? -2.932 6.797 -16.491 1.00 88.88 124 PHE A N 1
ATOM 1036 C CA . PHE A 1 124 ? -3.425 5.480 -16.091 1.00 88.88 124 PHE A CA 1
ATOM 1037 C C . PHE A 1 124 ? -4.019 4.645 -17.238 1.00 88.88 124 PHE A C 1
ATOM 1039 O O . PHE A 1 124 ? -4.511 3.552 -16.983 1.00 88.88 124 PHE A O 1
ATOM 1046 N N . GLU A 1 125 ? -3.945 5.085 -18.500 1.00 87.62 125 GLU A N 1
ATOM 1047 C CA . GLU A 1 125 ? -4.590 4.400 -19.638 1.00 87.62 125 GLU A CA 1
ATOM 1048 C C . GLU A 1 125 ? -4.159 2.928 -19.809 1.00 87.62 125 GLU A C 1
ATOM 1050 O O . GLU A 1 125 ? -4.958 2.086 -20.212 1.00 87.62 125 GLU A O 1
ATOM 1055 N N . GLN A 1 126 ? -2.903 2.602 -19.485 1.00 87.06 126 GLN A N 1
ATOM 1056 C CA . GLN A 1 126 ? -2.360 1.235 -19.570 1.00 87.06 126 GLN A CA 1
ATOM 1057 C C . GLN A 1 126 ? -2.370 0.479 -18.232 1.00 87.06 126 GLN A C 1
ATOM 1059 O O . GLN A 1 126 ? -1.861 -0.639 -18.155 1.00 87.06 126 GLN A O 1
ATOM 1064 N N . TRP A 1 127 ? -2.893 1.094 -17.174 1.00 91.88 127 TRP A N 1
ATOM 1065 C CA . TRP A 1 127 ? -2.915 0.526 -15.833 1.00 91.88 127 TRP A CA 1
ATOM 1066 C C . TRP A 1 127 ? -4.218 -0.226 -15.577 1.00 91.88 127 TRP A C 1
ATOM 1068 O O . TRP A 1 127 ? -5.264 0.100 -16.133 1.00 91.88 127 TRP A O 1
ATOM 1078 N N . ASP A 1 128 ? -4.170 -1.203 -14.673 1.00 94.62 128 ASP A N 1
ATOM 1079 C CA . ASP A 1 128 ? -5.380 -1.818 -14.131 1.00 94.62 128 ASP A CA 1
ATOM 1080 C C . ASP A 1 128 ? -6.010 -0.876 -13.093 1.00 94.62 128 ASP A C 1
ATOM 1082 O O . ASP A 1 128 ? -5.736 -0.941 -11.890 1.00 94.62 128 ASP A O 1
ATOM 1086 N N . THR A 1 129 ? -6.822 0.066 -13.573 1.00 95.31 129 THR A N 1
ATOM 1087 C CA . THR A 1 129 ? -7.458 1.077 -12.722 1.00 95.31 129 THR A CA 1
ATOM 1088 C C . THR A 1 129 ? -8.449 0.486 -11.725 1.00 95.31 129 THR A C 1
ATOM 1090 O O . THR A 1 129 ? -8.691 1.109 -10.692 1.00 95.31 129 THR A O 1
ATOM 1093 N N . ASP A 1 130 ? -8.989 -0.707 -11.981 1.00 95.38 130 ASP A N 1
ATOM 1094 C CA . ASP A 1 130 ? -9.895 -1.379 -11.049 1.00 95.38 130 ASP A CA 1
ATOM 1095 C C . ASP A 1 130 ? -9.116 -1.847 -9.814 1.00 95.38 130 ASP A C 1
ATOM 1097 O O . ASP A 1 130 ? -9.476 -1.513 -8.679 1.00 95.38 130 ASP A O 1
ATOM 1101 N N . ILE A 1 131 ? -7.978 -2.520 -10.023 1.00 96.12 131 ILE A N 1
ATOM 1102 C CA . ILE A 1 131 ? -7.079 -2.926 -8.935 1.00 96.12 131 ILE A CA 1
ATOM 1103 C C . ILE A 1 131 ? -6.571 -1.703 -8.164 1.00 96.12 131 ILE A C 1
ATOM 1105 O O . ILE A 1 131 ? -6.664 -1.673 -6.933 1.00 96.12 131 ILE A O 1
ATOM 1109 N N . LEU A 1 132 ? -6.077 -0.672 -8.861 1.00 96.94 132 LEU A N 1
ATOM 1110 C CA . LEU A 1 132 ? -5.622 0.565 -8.214 1.00 96.94 132 LEU A CA 1
ATOM 1111 C C . LEU A 1 132 ? -6.743 1.223 -7.400 1.00 96.94 132 LEU A C 1
ATOM 1113 O O . LEU A 1 132 ? -6.512 1.715 -6.290 1.00 96.94 132 LEU A O 1
ATOM 1117 N N . GLY A 1 133 ? -7.966 1.201 -7.931 1.00 97.50 133 GLY A N 1
ATOM 1118 C CA . GLY A 1 133 ? -9.147 1.746 -7.283 1.00 97.50 133 GLY A CA 1
ATOM 1119 C C . GLY A 1 133 ? -9.473 1.045 -5.967 1.00 97.50 133 GLY A C 1
ATOM 1120 O O . GLY A 1 133 ? -9.854 1.713 -5.001 1.00 97.50 133 GLY A O 1
ATOM 1121 N N . HIS A 1 134 ? -9.261 -0.270 -5.875 1.00 97.44 134 HIS A N 1
ATOM 1122 C CA . HIS A 1 134 ? -9.445 -1.020 -4.632 1.00 97.44 134 HIS A CA 1
ATOM 1123 C C . HIS A 1 134 ? -8.460 -0.596 -3.537 1.00 97.44 134 HIS A C 1
ATOM 1125 O O . HIS A 1 134 ? -8.902 -0.295 -2.427 1.00 97.44 134 HIS A O 1
ATOM 1131 N N . PHE A 1 135 ? -7.166 -0.481 -3.854 1.00 98.19 135 PHE A N 1
ATOM 1132 C CA . PHE A 1 135 ? -6.150 -0.002 -2.903 1.00 98.19 135 PHE A CA 1
ATOM 1133 C C . PHE A 1 135 ? -6.395 1.448 -2.474 1.00 98.19 135 PHE A C 1
ATOM 1135 O O . PHE A 1 135 ? -6.288 1.799 -1.299 1.00 98.19 135 PHE A O 1
ATOM 1142 N N . MET A 1 136 ? -6.772 2.314 -3.413 1.00 98.00 136 MET A N 1
ATOM 1143 C CA . MET A 1 136 ? -7.062 3.710 -3.097 1.00 98.00 136 MET A CA 1
ATOM 1144 C C . MET A 1 136 ? -8.314 3.850 -2.222 1.00 98.00 136 MET A C 1
ATOM 1146 O O . MET A 1 136 ? -8.327 4.612 -1.252 1.00 98.00 136 MET A O 1
ATOM 1150 N N . THR A 1 137 ? -9.360 3.079 -2.529 1.00 97.88 137 THR A N 1
ATOM 1151 C CA . THR A 1 137 ? -10.588 3.037 -1.727 1.00 97.88 137 THR A CA 1
ATOM 1152 C C . THR A 1 137 ? -10.288 2.554 -0.316 1.00 97.88 137 THR A C 1
ATOM 1154 O O . THR A 1 137 ? -10.683 3.209 0.649 1.00 97.88 137 THR A O 1
ATOM 1157 N N . SER A 1 138 ? -9.570 1.439 -0.168 1.00 97.75 138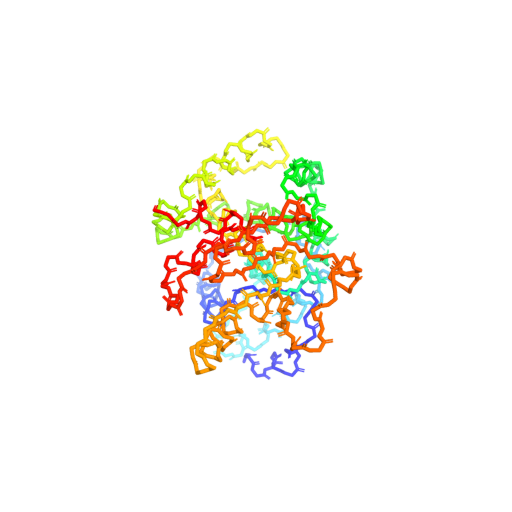 SER A N 1
ATOM 1158 C CA . SER A 1 138 ? -9.249 0.888 1.147 1.00 97.75 138 SER A CA 1
ATOM 1159 C C . SER A 1 138 ? -8.358 1.830 1.959 1.00 97.75 138 SER A C 1
ATOM 1161 O O . SER A 1 138 ? -8.589 2.000 3.160 1.00 97.75 138 SER A O 1
ATOM 1163 N N . PHE A 1 139 ? -7.419 2.532 1.315 1.00 98.12 139 PHE A N 1
ATOM 1164 C CA . PHE A 1 139 ? -6.653 3.599 1.948 1.00 98.12 139 PHE A CA 1
ATOM 1165 C C . PHE A 1 139 ? -7.579 4.680 2.512 1.00 98.12 139 PHE A C 1
ATOM 1167 O O . PHE A 1 139 ? -7.520 4.957 3.713 1.00 98.12 139 PHE A O 1
ATOM 1174 N N . PHE A 1 140 ? -8.470 5.265 1.707 1.00 98.19 140 PHE A N 1
ATOM 1175 C CA . PHE A 1 140 ? -9.357 6.329 2.188 1.00 98.19 140 PHE A CA 1
ATOM 1176 C C . PHE A 1 140 ? -10.305 5.853 3.285 1.00 98.19 140 PHE A C 1
ATOM 1178 O O . PHE A 1 140 ? -10.433 6.523 4.311 1.00 98.19 140 PHE A O 1
ATOM 1185 N N . VAL A 1 141 ? -10.900 4.670 3.127 1.00 97.94 141 VAL A N 1
ATOM 1186 C CA . VAL A 1 141 ? -11.743 4.052 4.158 1.00 97.94 141 VAL A CA 1
ATOM 1187 C C . VAL A 1 141 ? -10.955 3.883 5.457 1.00 97.94 141 VAL A C 1
ATOM 1189 O O . VAL A 1 141 ? -11.460 4.236 6.518 1.00 97.94 141 VAL A O 1
ATOM 1192 N N . SER A 1 142 ? -9.692 3.448 5.397 1.00 97.81 142 SER A N 1
ATOM 1193 C CA . SER A 1 142 ? -8.850 3.310 6.592 1.00 97.81 142 SER A CA 1
ATOM 1194 C C . SER A 1 142 ? -8.618 4.639 7.318 1.00 97.81 142 SER A C 1
ATOM 1196 O O . SER A 1 142 ? -8.706 4.702 8.545 1.00 97.81 142 SER A O 1
ATOM 1198 N N . ARG A 1 143 ? -8.378 5.727 6.571 1.00 97.56 143 ARG A N 1
ATOM 1199 C CA . ARG A 1 143 ? -8.186 7.065 7.145 1.00 97.56 143 ARG A CA 1
ATOM 1200 C C . ARG A 1 143 ? -9.469 7.576 7.789 1.00 97.56 143 ARG A C 1
ATOM 1202 O O . ARG A 1 143 ? -9.409 8.181 8.855 1.00 97.56 143 ARG A O 1
ATOM 1209 N N . LEU A 1 144 ? -10.619 7.305 7.177 1.00 97.06 144 LEU A N 1
ATOM 1210 C CA . LEU A 1 144 ? -11.924 7.719 7.690 1.00 97.06 144 LEU A CA 1
ATOM 1211 C C . LEU A 1 144 ? -12.376 6.884 8.898 1.00 97.06 144 LEU A C 1
ATOM 1213 O O . LEU A 1 144 ? -12.969 7.429 9.828 1.00 97.06 144 LEU A O 1
ATOM 1217 N N . VAL A 1 145 ? -12.033 5.593 8.940 1.00 97.31 145 VAL A N 1
ATOM 1218 C CA . VAL A 1 145 ? -12.157 4.753 10.142 1.00 97.31 145 VAL A CA 1
ATOM 1219 C C . VAL A 1 145 ? -11.317 5.342 11.276 1.00 97.31 145 VAL A C 1
ATOM 1221 O O . VAL A 1 145 ? -11.840 5.560 12.368 1.00 97.31 145 VAL A O 1
ATOM 1224 N N . ASN A 1 146 ? -10.054 5.684 11.012 1.00 96.94 146 ASN A N 1
ATOM 1225 C CA . ASN A 1 146 ? -9.197 6.341 11.997 1.00 96.94 146 ASN A CA 1
ATOM 1226 C C . ASN A 1 146 ? -9.762 7.691 12.455 1.00 96.94 146 ASN A C 1
ATOM 1228 O O . ASN A 1 146 ? -9.803 7.925 13.656 1.00 96.94 146 ASN A O 1
ATOM 1232 N N . GLU A 1 147 ? -10.256 8.548 11.553 1.00 95.25 147 GLU A N 1
ATOM 1233 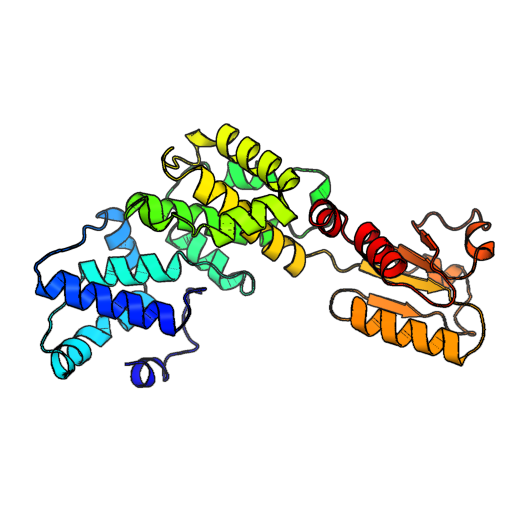C CA . GLU A 1 147 ? -10.914 9.811 11.935 1.00 95.25 147 GLU A CA 1
ATOM 1234 C C . GLU A 1 147 ? -12.112 9.568 12.862 1.00 95.25 147 GLU A C 1
ATOM 1236 O O . GLU A 1 147 ? -12.287 10.280 13.851 1.00 95.25 147 GLU A O 1
ATOM 1241 N N . ALA A 1 148 ? -12.921 8.546 12.570 1.00 95.25 148 ALA A N 1
ATOM 1242 C CA . ALA A 1 148 ? -14.097 8.203 13.361 1.00 95.25 148 ALA A CA 1
ATOM 1243 C C . ALA A 1 148 ? -13.747 7.645 14.754 1.00 95.25 148 ALA A C 1
ATOM 1245 O O . ALA A 1 148 ? -14.521 7.826 15.695 1.00 95.25 148 ALA A O 1
ATOM 1246 N N . LEU A 1 149 ? -12.602 6.969 14.891 1.00 95.19 149 LEU A N 1
ATOM 1247 C CA . LEU A 1 149 ? -12.079 6.486 16.171 1.00 95.19 149 LEU A CA 1
ATOM 1248 C C . LEU A 1 149 ? -11.397 7.602 16.967 1.00 95.19 149 LEU A C 1
ATOM 1250 O O . LEU A 1 149 ? -11.696 7.821 18.139 1.00 95.19 149 LEU A O 1
ATOM 1254 N N . SER A 1 150 ? -10.422 8.256 16.342 1.00 93.19 150 SER A N 1
ATOM 1255 C CA . SER A 1 150 ? -9.638 9.365 16.868 1.00 93.19 150 SER A CA 1
ATOM 1256 C C . SER A 1 150 ? -8.700 9.881 15.767 1.00 93.19 150 SER A C 1
ATOM 1258 O O . SER A 1 150 ? -7.791 9.140 15.376 1.00 93.19 150 SER A O 1
ATOM 1260 N N . PRO A 1 151 ? -8.780 11.165 15.369 1.00 92.88 151 PRO A N 1
ATOM 1261 C CA . PRO A 1 151 ? -7.902 11.745 14.347 1.00 92.88 151 PRO A CA 1
ATOM 1262 C C . PRO A 1 151 ? -6.402 11.543 14.597 1.00 92.88 151 PRO A C 1
ATOM 1264 O O . PRO A 1 151 ? -5.609 11.441 13.667 1.00 92.88 151 PRO A O 1
ATOM 1267 N N . LEU A 1 152 ? -5.988 11.411 15.864 1.00 92.56 152 LEU A N 1
ATOM 1268 C CA . LEU A 1 152 ? -4.594 11.132 16.228 1.00 92.56 152 LEU A CA 1
ATOM 1269 C C . LEU A 1 152 ? -4.040 9.828 15.631 1.00 92.56 152 LEU A C 1
ATOM 1271 O O . LEU A 1 152 ? -2.826 9.710 15.506 1.00 92.56 152 LEU A O 1
ATOM 1275 N N . LEU A 1 153 ? -4.891 8.870 15.251 1.00 94.00 153 LEU A N 1
ATOM 1276 C CA . LEU A 1 153 ? -4.474 7.616 14.612 1.00 94.00 153 LEU A CA 1
ATOM 1277 C C . LEU A 1 153 ? -3.962 7.810 13.177 1.00 94.00 153 LEU A C 1
ATOM 1279 O O . LEU A 1 153 ? -3.289 6.926 12.643 1.00 94.00 153 LEU A O 1
ATOM 1283 N N . ASN A 1 154 ? -4.263 8.963 12.573 1.00 96.56 154 ASN A N 1
ATOM 1284 C CA . ASN A 1 154 ? -3.764 9.360 11.261 1.00 96.56 154 ASN A CA 1
ATOM 1285 C C . ASN A 1 154 ? -2.452 10.142 11.315 1.00 96.56 154 ASN A C 1
ATOM 1287 O O . ASN A 1 154 ? -1.918 10.446 10.255 1.00 96.56 154 ASN A O 1
ATOM 1291 N N . LYS A 1 155 ? -1.935 10.468 12.507 1.00 95.88 155 LYS A N 1
ATOM 1292 C CA . LYS A 1 155 ? -0.648 11.156 12.617 1.00 95.88 155 LYS A CA 1
ATOM 1293 C C . LYS A 1 155 ? 0.488 10.270 12.150 1.00 95.88 155 LYS A C 1
ATOM 1295 O O . LYS A 1 155 ? 0.556 9.097 12.519 1.00 95.88 155 LYS A O 1
ATOM 1300 N N . GLU A 1 156 ? 1.417 10.884 11.437 1.00 95.31 156 GLU A N 1
ATOM 1301 C CA . GLU A 1 156 ? 2.629 10.232 10.991 1.00 95.31 156 GLU A CA 1
ATOM 1302 C C . GLU A 1 156 ? 3.837 10.716 11.790 1.00 95.31 156 GLU A C 1
ATOM 1304 O O . GLU A 1 156 ? 3.851 11.784 12.413 1.00 95.31 156 GLU A O 1
ATOM 1309 N N . LEU A 1 157 ? 4.866 9.874 11.814 1.00 94.12 157 LEU A N 1
ATOM 1310 C CA . LEU A 1 157 ? 6.136 10.227 12.429 1.00 94.12 157 LEU A CA 1
ATOM 1311 C C . LEU A 1 157 ? 6.897 11.215 11.542 1.00 94.12 157 LEU A C 1
ATOM 1313 O O . LEU A 1 157 ? 6.704 11.271 10.327 1.00 94.12 157 LEU A O 1
ATOM 1317 N N . LYS A 1 158 ? 7.812 11.978 12.143 1.00 94.44 158 LYS A N 1
ATOM 1318 C CA . LYS A 1 158 ? 8.595 12.984 11.416 1.00 94.44 158 LYS A CA 1
ATOM 1319 C C . LYS A 1 158 ? 9.385 12.370 10.256 1.00 94.44 158 LYS A C 1
ATOM 1321 O O . LYS A 1 158 ? 9.516 12.989 9.212 1.00 94.44 158 LYS A O 1
ATOM 1326 N N . GLU A 1 159 ? 9.873 11.147 10.413 1.00 94.94 159 GLU A N 1
ATOM 1327 C CA . GLU A 1 159 ? 10.632 10.417 9.400 1.00 94.94 159 GLU A CA 1
ATOM 1328 C C . GLU A 1 159 ? 9.826 10.192 8.113 1.00 94.94 159 GLU A C 1
ATOM 1330 O O . GLU A 1 159 ? 10.400 10.178 7.026 1.00 94.94 159 GLU A O 1
ATOM 1335 N N . VAL A 1 160 ? 8.500 10.056 8.229 1.00 94.44 160 VAL A N 1
ATOM 1336 C CA . VAL A 1 160 ? 7.584 9.946 7.086 1.00 94.44 160 VAL A CA 1
ATOM 1337 C C . VAL A 1 160 ? 7.563 11.267 6.319 1.00 94.44 160 VAL A C 1
ATOM 1339 O O . VAL A 1 160 ? 7.774 11.279 5.108 1.00 94.44 160 VAL A O 1
ATOM 1342 N N . HIS A 1 161 ? 7.403 12.383 7.033 1.00 94.25 161 HIS A N 1
ATOM 1343 C CA . HIS A 1 161 ? 7.440 13.731 6.458 1.00 94.25 161 HIS A CA 1
ATOM 1344 C C . HIS A 1 161 ? 8.793 14.042 5.811 1.00 94.25 161 HIS A C 1
ATOM 1346 O O . HIS A 1 161 ? 8.841 14.448 4.652 1.00 94.25 161 HIS A O 1
ATOM 1352 N N . ASP A 1 162 ? 9.897 13.761 6.507 1.00 92.88 162 ASP A N 1
ATOM 1353 C CA . ASP A 1 162 ? 11.256 13.958 5.992 1.00 92.88 162 ASP A CA 1
ATOM 1354 C C . ASP A 1 162 ? 11.502 13.124 4.716 1.00 92.88 162 ASP A C 1
ATOM 1356 O O . ASP A 1 162 ? 12.228 13.552 3.813 1.00 92.88 162 ASP A O 1
ATOM 1360 N N . MET A 1 163 ? 10.925 11.919 4.628 1.00 90.94 163 MET A N 1
ATOM 1361 C CA . MET A 1 163 ? 11.023 11.063 3.444 1.00 90.94 163 MET A CA 1
ATOM 1362 C C . MET A 1 163 ? 10.235 11.638 2.267 1.00 90.94 163 MET A C 1
ATOM 1364 O O . MET A 1 163 ? 10.759 11.696 1.152 1.00 90.94 163 MET A O 1
ATOM 1368 N N . VAL A 1 164 ? 9.008 12.096 2.515 1.00 92.75 164 VAL A N 1
ATOM 1369 C CA . VAL A 1 164 ? 8.159 12.731 1.503 1.00 92.75 164 VAL A CA 1
ATOM 1370 C C . VAL A 1 164 ? 8.796 14.013 0.977 1.00 92.75 164 VAL A C 1
ATOM 1372 O O . VAL A 1 164 ? 8.888 14.191 -0.236 1.00 92.75 164 VAL A O 1
ATOM 1375 N N . GLU A 1 165 ? 9.312 14.873 1.854 1.00 89.56 165 GLU A N 1
ATOM 1376 C CA . GLU A 1 165 ? 9.955 16.129 1.460 1.00 89.56 165 GLU A CA 1
ATOM 1377 C C . GLU A 1 165 ? 11.198 15.890 0.591 1.00 89.56 165 GLU A C 1
ATOM 1379 O O . GLU A 1 165 ? 11.406 16.584 -0.403 1.00 89.56 165 GLU A O 1
ATOM 1384 N N . LYS A 1 166 ? 12.012 14.881 0.925 1.00 88.81 166 LYS A N 1
ATOM 1385 C CA . LYS A 1 166 ? 13.267 14.609 0.207 1.00 88.81 166 LYS A CA 1
ATOM 1386 C C . LYS A 1 166 ? 13.080 13.868 -1.109 1.00 88.81 166 LYS A C 1
ATOM 1388 O O . LYS A 1 166 ? 13.857 14.099 -2.025 1.00 88.81 166 LYS A O 1
ATOM 1393 N N . LYS A 1 167 ? 12.123 12.941 -1.184 1.00 86.12 167 LYS A N 1
ATOM 1394 C CA . LYS A 1 167 ? 12.010 12.006 -2.318 1.00 86.12 167 LYS A CA 1
ATOM 1395 C C . LYS A 1 167 ? 10.727 12.163 -3.125 1.00 86.12 167 LYS A C 1
ATOM 1397 O O . LYS A 1 167 ? 10.693 11.775 -4.280 1.00 86.12 167 LYS A O 1
ATOM 1402 N N . HIS A 1 168 ? 9.678 12.744 -2.549 1.00 86.56 168 HIS A N 1
ATOM 1403 C CA . HIS A 1 168 ? 8.338 12.743 -3.141 1.00 86.56 168 HIS A CA 1
ATOM 1404 C C . HIS A 1 168 ? 7.705 14.147 -3.177 1.00 86.56 168 HIS A C 1
ATOM 1406 O O . HIS A 1 168 ? 6.487 14.279 -3.258 1.00 86.56 168 HIS A O 1
ATOM 1412 N N . SER A 1 169 ? 8.503 15.221 -3.124 1.00 87.12 169 SER A N 1
ATOM 1413 C CA . SER A 1 169 ? 7.997 16.590 -2.919 1.00 87.12 169 SER A CA 1
ATOM 1414 C C . SER A 1 169 ? 7.037 17.092 -4.006 1.00 87.12 169 SER A C 1
ATOM 1416 O O . SER A 1 169 ? 6.102 17.838 -3.704 1.00 87.12 169 SER A O 1
ATOM 1418 N N . GLN A 1 170 ? 7.251 16.713 -5.269 1.00 87.19 170 GLN A N 1
ATOM 1419 C CA . GLN A 1 170 ? 6.392 17.129 -6.381 1.00 87.19 170 GLN A CA 1
ATOM 1420 C C . GLN A 1 170 ? 5.048 16.405 -6.348 1.00 87.19 170 GLN A C 1
ATOM 1422 O O . GLN A 1 170 ? 4.003 17.056 -6.314 1.00 87.19 170 GLN A O 1
ATOM 1427 N N . ILE A 1 171 ? 5.076 15.071 -6.285 1.00 87.31 171 ILE A N 1
ATOM 1428 C CA . ILE A 1 171 ? 3.857 14.263 -6.214 1.00 87.31 171 ILE A CA 1
ATOM 1429 C C . ILE A 1 171 ? 3.068 14.554 -4.935 1.00 87.31 171 ILE A C 1
ATOM 1431 O O . ILE A 1 171 ? 1.843 14.598 -4.971 1.00 87.31 171 ILE A O 1
ATOM 1435 N N . HIS A 1 172 ? 3.755 14.866 -3.831 1.00 94.19 172 HIS A N 1
ATOM 1436 C CA . HIS A 1 172 ? 3.110 15.277 -2.595 1.00 94.19 172 HIS A CA 1
ATOM 1437 C C . HIS A 1 172 ? 2.245 16.512 -2.823 1.00 94.19 172 HIS A C 1
ATOM 1439 O O . HIS A 1 172 ? 1.069 16.490 -2.499 1.00 94.19 172 HIS A O 1
ATOM 1445 N N . LYS A 1 173 ? 2.769 17.557 -3.477 1.00 93.81 173 LYS A N 1
ATOM 1446 C CA . LYS A 1 173 ? 1.987 18.769 -3.784 1.00 93.81 173 LYS A CA 1
ATOM 1447 C C . LYS A 1 173 ? 0.754 18.471 -4.639 1.00 93.81 173 LYS A C 1
ATOM 1449 O O . LYS A 1 173 ? -0.306 19.038 -4.376 1.00 93.81 173 LYS A O 1
ATOM 1454 N N . ILE A 1 174 ? 0.889 17.596 -5.639 1.00 92.31 174 ILE A N 1
ATOM 1455 C CA . ILE A 1 174 ? -0.226 17.164 -6.496 1.00 92.31 174 ILE A CA 1
ATOM 1456 C C . ILE A 1 174 ? -1.289 16.461 -5.646 1.00 92.31 174 ILE A C 1
ATOM 1458 O O . ILE A 1 174 ? -2.460 16.834 -5.681 1.00 92.31 174 ILE A O 1
ATOM 1462 N N . ASN A 1 175 ? -0.868 15.510 -4.817 1.00 94.88 175 ASN A N 1
ATOM 1463 C CA . ASN A 1 175 ? -1.739 14.749 -3.934 1.00 94.88 175 ASN A CA 1
ATOM 1464 C C . AS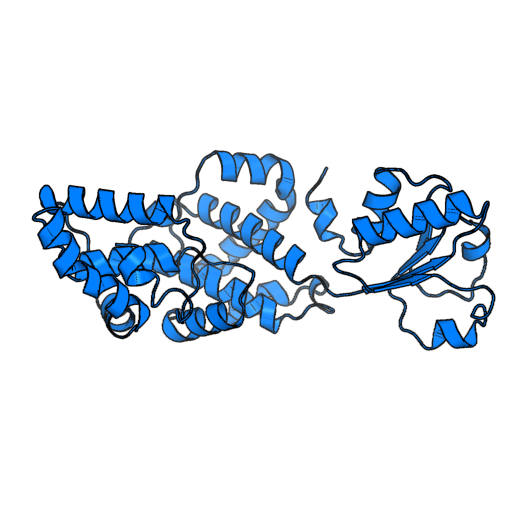N A 1 175 ? -2.420 15.631 -2.881 1.00 94.88 175 ASN A C 1
ATOM 1466 O O . ASN A 1 175 ? -3.634 15.559 -2.717 1.00 94.88 175 ASN A O 1
ATOM 1470 N N . THR A 1 176 ? -1.690 16.524 -2.213 1.00 96.62 176 THR A N 1
ATOM 1471 C CA . THR A 1 176 ? -2.248 17.501 -1.269 1.00 96.62 176 THR A CA 1
ATOM 1472 C C . THR A 1 176 ? -3.319 18.360 -1.944 1.00 96.62 176 THR A C 1
ATOM 1474 O O . THR A 1 176 ? -4.409 18.548 -1.397 1.00 96.62 176 THR A O 1
ATOM 1477 N N . HIS A 1 177 ? -3.049 18.852 -3.159 1.00 95.88 177 HIS A N 1
ATOM 1478 C CA . HIS A 1 177 ? -4.022 19.629 -3.922 1.00 95.88 177 HIS A CA 1
ATOM 1479 C C . HIS A 1 177 ? -5.263 18.801 -4.280 1.00 95.88 177 HIS A C 1
ATOM 1481 O O . HIS A 1 177 ? -6.391 19.252 -4.048 1.00 95.88 177 HIS A O 1
ATOM 1487 N N . PHE A 1 178 ? -5.067 17.575 -4.766 1.00 96.31 178 PHE A N 1
ATOM 1488 C CA . PHE A 1 178 ? -6.146 16.649 -5.090 1.00 96.31 178 PHE A CA 1
ATOM 1489 C C . PHE A 1 178 ? -7.052 16.387 -3.877 1.00 96.31 178 PHE A C 1
ATOM 1491 O O . PHE A 1 178 ? -8.271 16.557 -3.968 1.00 96.31 178 PHE A O 1
ATOM 1498 N N . LEU A 1 179 ? -6.462 16.053 -2.725 1.00 96.69 179 LEU A N 1
ATOM 1499 C CA . LEU A 1 179 ? -7.196 15.779 -1.488 1.00 96.69 179 LEU A CA 1
ATOM 1500 C C . LEU A 1 179 ? -7.967 17.015 -1.009 1.00 96.69 179 LEU A C 1
ATOM 1502 O O . LEU A 1 179 ? -9.130 16.902 -0.622 1.00 96.69 179 LEU A O 1
ATOM 1506 N N . SER A 1 180 ? -7.369 18.211 -1.091 1.00 96.00 180 SER A N 1
ATOM 1507 C CA . SER A 1 180 ? -8.050 19.452 -0.692 1.00 96.00 180 SER A CA 1
ATOM 1508 C C . SER A 1 180 ? -9.286 19.751 -1.552 1.00 96.00 180 SER A C 1
ATOM 1510 O O . SER A 1 180 ? -10.336 20.136 -1.025 1.00 96.00 180 SER A O 1
ATOM 1512 N N . THR A 1 181 ? -9.199 19.489 -2.860 1.00 96.00 181 THR A N 1
ATOM 1513 C CA . THR A 1 181 ? -10.294 19.689 -3.825 1.00 96.00 181 THR A CA 1
ATOM 1514 C C . THR A 1 181 ? -11.470 18.743 -3.554 1.00 96.00 181 THR A C 1
ATOM 1516 O O . THR A 1 181 ? -12.627 19.107 -3.768 1.00 96.00 181 THR A O 1
ATOM 1519 N N . HIS A 1 182 ? -11.191 17.569 -2.984 1.00 95.56 182 HIS A N 1
ATOM 1520 C CA . HIS A 1 182 ? -12.177 16.541 -2.642 1.00 95.56 182 HIS A CA 1
ATOM 1521 C C . HIS A 1 182 ? -12.540 16.493 -1.145 1.00 95.56 182 HIS A C 1
ATOM 1523 O O . HIS A 1 182 ? -13.204 15.557 -0.699 1.00 95.56 182 HIS A O 1
ATOM 1529 N N . SER A 1 183 ? -12.195 17.525 -0.367 1.00 92.06 183 SER A N 1
ATOM 1530 C CA . SER A 1 183 ? -12.422 17.602 1.092 1.00 92.06 183 SER A CA 1
ATOM 1531 C C . SER A 1 183 ? -13.876 17.402 1.546 1.00 92.06 183 SER A C 1
ATOM 1533 O O . SER A 1 183 ? -14.124 17.013 2.684 1.00 92.06 183 SER A O 1
ATOM 1535 N N . LYS A 1 184 ? -14.863 17.630 0.669 1.00 90.81 184 LYS A N 1
ATOM 1536 C CA . LYS A 1 184 ? -16.276 17.335 0.971 1.00 90.81 184 LYS A CA 1
ATOM 1537 C C . LYS A 1 184 ? -16.560 15.834 1.063 1.00 90.81 184 LYS A C 1
ATOM 1539 O O . LYS A 1 184 ? -17.344 15.424 1.911 1.00 90.81 184 LYS A O 1
ATOM 1544 N N . ALA A 1 185 ? -15.961 15.045 0.172 1.00 91.69 185 ALA A N 1
ATOM 1545 C CA . ALA A 1 185 ? -16.093 13.589 0.150 1.00 91.69 185 ALA A CA 1
ATOM 1546 C C . ALA A 1 185 ? -15.083 12.911 1.092 1.00 91.69 185 ALA A C 1
ATOM 1548 O O . ALA A 1 185 ? -15.328 11.809 1.573 1.00 91.69 185 ALA A O 1
ATOM 1549 N N . LEU A 1 186 ? -13.979 13.599 1.394 1.00 92.75 186 LEU A N 1
ATOM 1550 C CA . LEU A 1 186 ? -12.945 13.189 2.338 1.00 92.75 186 LEU A CA 1
ATOM 1551 C C . LEU A 1 186 ? -12.906 14.158 3.533 1.00 92.75 186 LEU A C 1
ATOM 1553 O O . LEU A 1 186 ? -12.039 15.035 3.561 1.00 92.75 186 LEU A O 1
ATOM 1557 N N . PRO A 1 187 ? -13.826 14.035 4.513 1.00 91.25 187 PRO A N 1
ATOM 1558 C CA . PRO A 1 187 ? -13.925 14.940 5.662 1.00 91.25 187 PRO A CA 1
ATOM 1559 C C . PRO A 1 187 ? -12.808 14.690 6.692 1.00 91.25 187 PRO A C 1
ATOM 1561 O O . PRO A 1 187 ? -13.052 14.326 7.840 1.00 91.25 187 PRO A O 1
ATOM 1564 N N . ILE A 1 188 ? -11.567 14.871 6.256 1.00 92.25 188 ILE A N 1
ATOM 1565 C CA . ILE A 1 188 ? -10.341 14.719 7.032 1.00 92.25 188 ILE A CA 1
ATOM 1566 C C . ILE A 1 188 ? -10.134 15.991 7.859 1.00 92.25 188 ILE A C 1
ATOM 1568 O O . ILE A 1 188 ? -10.208 17.105 7.330 1.00 92.25 188 ILE A O 1
ATOM 1572 N N . SER A 1 189 ? -9.876 15.852 9.161 1.00 91.69 189 SER A N 1
ATOM 1573 C CA . SER A 1 189 ? -9.666 17.015 10.022 1.00 91.69 189 SER A CA 1
ATOM 1574 C C . SER A 1 189 ? -8.391 17.790 9.660 1.00 91.69 189 SER A C 1
ATOM 1576 O O . SER A 1 189 ? -7.338 17.230 9.354 1.00 91.69 189 SER A O 1
ATOM 1578 N N . SER A 1 190 ? -8.461 19.124 9.723 1.00 91.06 190 SER A N 1
ATOM 1579 C CA . SER A 1 190 ? -7.368 20.001 9.276 1.00 91.06 190 SER A CA 1
ATOM 1580 C C . SER A 1 190 ? -6.061 19.796 10.048 1.00 91.06 190 SER A C 1
ATOM 1582 O O . SER A 1 190 ? -4.990 20.052 9.513 1.00 91.06 190 SER A O 1
ATOM 1584 N N . SER A 1 191 ? -6.134 19.335 11.302 1.00 91.50 191 SER A N 1
ATOM 1585 C CA . SER A 1 191 ? -4.966 19.113 12.164 1.00 91.50 191 SER A CA 1
ATOM 1586 C C . SER A 1 191 ? -4.095 17.921 11.768 1.00 91.50 191 SER A C 1
ATOM 1588 O O . SER A 1 191 ? -2.982 17.826 12.273 1.00 91.50 191 SER A O 1
ATOM 1590 N N . ILE A 1 192 ? -4.605 17.012 10.934 1.00 94.62 192 ILE A N 1
ATOM 1591 C CA . ILE A 1 192 ? -3.899 15.801 10.474 1.00 94.62 192 ILE A CA 1
ATOM 1592 C C . ILE A 1 192 ? -3.887 15.689 8.946 1.00 94.62 192 ILE A C 1
ATOM 1594 O O . ILE A 1 192 ? -3.472 14.675 8.395 1.00 94.62 192 ILE A O 1
ATOM 1598 N N . PHE A 1 193 ? -4.375 16.714 8.242 1.00 95.81 193 PHE A N 1
ATOM 1599 C CA . PHE A 1 193 ? -4.502 16.684 6.787 1.00 95.81 193 PHE A CA 1
ATOM 1600 C C . PHE A 1 193 ? -3.146 16.477 6.103 1.00 95.81 193 PHE A C 1
ATOM 1602 O O . PHE A 1 193 ? -3.050 15.683 5.171 1.00 95.81 193 PHE A O 1
ATOM 1609 N N . GLU A 1 194 ? -2.101 17.136 6.608 1.00 95.88 194 GLU A N 1
ATOM 1610 C CA . GLU A 1 194 ? -0.735 16.973 6.104 1.00 95.88 194 GLU A CA 1
ATOM 1611 C C . GLU A 1 194 ? -0.214 15.546 6.319 1.00 95.88 194 GLU A C 1
ATOM 1613 O O . GLU A 1 194 ? 0.361 14.958 5.410 1.00 95.88 194 GLU A O 1
ATOM 1618 N N . ASP A 1 195 ? -0.481 14.947 7.484 1.00 97.69 195 ASP A N 1
ATOM 1619 C CA . ASP A 1 195 ? -0.120 13.553 7.763 1.00 97.69 195 ASP A CA 1
ATOM 1620 C C . ASP A 1 195 ? -0.814 12.586 6.790 1.00 97.69 195 ASP A C 1
ATOM 1622 O O . ASP A 1 195 ? -0.188 11.675 6.247 1.00 97.69 195 ASP A O 1
ATOM 1626 N N . VAL A 1 196 ? -2.102 12.812 6.501 1.00 97.44 196 VAL A N 1
ATOM 1627 C CA . VAL A 1 196 ? -2.839 11.993 5.530 1.00 97.44 196 VAL A CA 1
ATOM 1628 C C . VAL A 1 196 ? -2.317 12.198 4.109 1.00 97.44 196 VAL A C 1
ATOM 1630 O O . VAL A 1 196 ? -2.204 11.217 3.376 1.00 97.44 196 VAL A O 1
ATOM 1633 N N . ALA A 1 197 ? -1.966 13.424 3.713 1.00 97.50 197 ALA A N 1
ATOM 1634 C CA . ALA A 1 197 ? -1.394 13.704 2.396 1.00 97.50 197 ALA A CA 1
ATOM 1635 C C . ALA A 1 197 ? -0.011 13.054 2.210 1.00 97.50 197 ALA A C 1
ATOM 1637 O O . ALA A 1 197 ? 0.250 12.445 1.164 1.00 97.50 197 ALA A O 1
ATOM 1638 N N . ALA A 1 198 ? 0.836 13.103 3.241 1.00 97.38 198 ALA A N 1
ATOM 1639 C CA . ALA A 1 198 ? 2.129 12.429 3.270 1.00 97.38 198 ALA A CA 1
ATOM 1640 C C . ALA A 1 198 ? 1.961 10.907 3.139 1.00 97.38 198 ALA A C 1
ATOM 1642 O O . ALA A 1 198 ? 2.545 10.288 2.246 1.00 97.38 198 ALA A O 1
ATOM 1643 N N . SER A 1 199 ? 1.092 10.309 3.958 1.00 97.00 199 SER A N 1
ATOM 1644 C CA . SER A 1 199 ? 0.815 8.870 3.905 1.00 97.00 199 SER A CA 1
ATOM 1645 C C . SER A 1 199 ? 0.176 8.424 2.598 1.00 97.00 199 SER A C 1
ATOM 1647 O O . SER A 1 199 ? 0.549 7.380 2.071 1.00 97.00 199 SER A O 1
ATOM 1649 N N . PHE A 1 200 ? -0.744 9.211 2.040 1.00 97.69 200 PHE A N 1
ATOM 1650 C CA . PHE A 1 200 ? -1.345 8.920 0.740 1.00 97.69 200 PHE A CA 1
ATOM 1651 C C . PHE A 1 200 ? -0.283 8.900 -0.357 1.00 97.69 200 PHE A C 1
ATOM 1653 O O . PHE A 1 200 ? -0.258 7.995 -1.183 1.00 97.69 200 PHE A O 1
ATOM 1660 N N . THR A 1 201 ? 0.645 9.855 -0.315 1.00 96.31 201 THR A N 1
ATOM 1661 C CA . THR A 1 201 ? 1.735 9.949 -1.285 1.00 96.31 201 THR A CA 1
ATOM 1662 C C . THR A 1 201 ? 2.631 8.720 -1.274 1.00 96.31 201 THR A C 1
ATOM 1664 O O . THR A 1 201 ? 2.903 8.154 -2.329 1.00 96.31 201 THR A O 1
ATOM 1667 N N . LEU A 1 202 ? 3.056 8.276 -0.093 1.00 95.06 202 LEU A N 1
ATOM 1668 C CA . LEU A 1 202 ? 3.905 7.092 0.025 1.00 95.06 202 LEU A CA 1
ATOM 1669 C C . LEU A 1 202 ? 3.151 5.806 -0.292 1.00 95.06 202 LEU A C 1
ATOM 1671 O O . LEU A 1 202 ? 3.687 4.921 -0.951 1.00 95.06 202 LEU A O 1
ATOM 1675 N N . TYR A 1 203 ? 1.908 5.699 0.176 1.00 96.56 203 TYR A N 1
ATOM 1676 C CA . TYR A 1 203 ? 1.090 4.524 -0.071 1.00 96.56 203 TYR A CA 1
ATOM 1677 C C . TYR A 1 203 ? 0.839 4.334 -1.566 1.00 96.56 203 TYR A C 1
ATOM 1679 O O . TYR A 1 203 ? 1.087 3.251 -2.091 1.00 96.56 203 TYR A O 1
ATOM 1687 N N . MET A 1 204 ? 0.432 5.395 -2.267 1.00 95.06 204 MET A N 1
ATOM 1688 C CA . MET A 1 204 ? 0.194 5.311 -3.703 1.00 95.06 204 MET A CA 1
ATOM 1689 C C . MET A 1 204 ? 1.480 5.097 -4.498 1.00 95.06 204 MET A C 1
ATOM 1691 O O . MET A 1 204 ? 1.445 4.325 -5.445 1.00 95.06 204 MET A O 1
ATOM 1695 N N . ASP A 1 205 ? 2.621 5.670 -4.097 1.00 91.94 205 ASP A N 1
ATOM 1696 C CA . ASP A 1 205 ? 3.912 5.327 -4.717 1.00 91.94 205 ASP A CA 1
ATOM 1697 C C . ASP A 1 205 ? 4.203 3.819 -4.627 1.00 91.94 205 ASP A C 1
ATOM 1699 O O . ASP A 1 205 ? 4.543 3.184 -5.626 1.00 91.94 205 ASP A O 1
ATOM 1703 N N . MET A 1 206 ? 4.006 3.214 -3.452 1.00 92.62 206 MET A N 1
ATOM 1704 C CA . MET A 1 206 ? 4.196 1.772 -3.282 1.00 92.62 206 MET A CA 1
ATOM 1705 C C . MET A 1 206 ? 3.240 0.952 -4.156 1.00 92.62 206 MET A C 1
ATOM 1707 O O . MET A 1 206 ? 3.680 0.014 -4.821 1.00 92.62 206 MET A O 1
ATOM 1711 N N . VAL A 1 207 ? 1.955 1.318 -4.191 1.00 94.38 207 VAL A N 1
ATOM 1712 C CA . VAL A 1 207 ? 0.949 0.665 -5.045 1.00 94.38 207 VAL A CA 1
ATOM 1713 C C . VAL A 1 207 ? 1.339 0.794 -6.519 1.00 94.38 207 VAL A C 1
ATOM 1715 O O . VAL A 1 207 ? 1.325 -0.198 -7.243 1.00 94.38 207 VAL A O 1
ATOM 1718 N N . PHE A 1 208 ? 1.758 1.978 -6.967 1.00 91.12 208 PHE A N 1
ATOM 1719 C CA . PHE A 1 208 ? 2.139 2.202 -8.358 1.00 91.12 208 PHE A CA 1
ATOM 1720 C C . PHE A 1 208 ? 3.384 1.414 -8.760 1.00 91.12 208 PHE A C 1
ATOM 1722 O O . PHE A 1 208 ? 3.440 0.872 -9.858 1.00 91.12 208 PHE A O 1
ATOM 1729 N N . ARG A 1 209 ? 4.373 1.278 -7.875 1.00 87.31 209 ARG A N 1
ATOM 1730 C CA . ARG A 1 209 ? 5.543 0.429 -8.148 1.00 87.31 209 ARG A CA 1
ATOM 1731 C C . ARG A 1 209 ? 5.179 -1.051 -8.225 1.00 87.31 209 ARG A C 1
ATOM 1733 O O . ARG A 1 209 ? 5.735 -1.762 -9.057 1.00 87.31 209 ARG A O 1
ATOM 1740 N N . TYR A 1 210 ? 4.266 -1.503 -7.366 1.00 90.31 210 TYR A N 1
ATOM 1741 C CA . TYR A 1 210 ? 3.874 -2.909 -7.285 1.00 90.31 210 TYR A CA 1
ATOM 1742 C C . TYR A 1 210 ? 2.985 -3.340 -8.461 1.00 90.31 210 TYR A C 1
ATOM 1744 O O . TYR A 1 210 ? 3.189 -4.413 -9.019 1.00 90.31 210 TYR A O 1
ATOM 1752 N N . TYR A 1 211 ? 2.040 -2.489 -8.872 1.00 90.75 211 TYR A N 1
ATOM 1753 C CA . TYR A 1 211 ? 1.067 -2.766 -9.942 1.00 90.75 211 TYR A CA 1
ATOM 1754 C C . TYR A 1 211 ? 1.384 -2.057 -11.260 1.00 90.75 211 TYR A C 1
ATOM 1756 O O . TYR A 1 211 ? 0.487 -1.825 -12.071 1.00 90.75 211 TYR A O 1
ATOM 1764 N N . GLN A 1 212 ? 2.645 -1.683 -11.483 1.00 88.75 212 GLN A N 1
ATOM 1765 C CA . GLN A 1 212 ? 3.040 -1.083 -12.753 1.00 88.75 212 GLN A CA 1
ATOM 1766 C C . GLN A 1 212 ? 2.741 -2.033 -13.928 1.00 88.75 212 GLN A C 1
ATOM 1768 O O . GLN A 1 212 ? 2.931 -3.247 -13.794 1.00 88.75 212 GLN A O 1
ATOM 1773 N N . PRO A 1 213 ? 2.322 -1.510 -15.093 1.00 90.00 213 PRO A N 1
ATOM 1774 C CA . PRO A 1 213 ? 2.088 -2.330 -16.271 1.00 90.00 213 PRO A CA 1
ATOM 1775 C C . PRO A 1 213 ? 3.335 -3.126 -16.672 1.00 90.00 213 PRO A C 1
ATOM 1777 O O . PRO A 1 213 ? 4.450 -2.597 -16.732 1.00 90.00 213 PRO A O 1
ATOM 1780 N N . VAL A 1 214 ? 3.138 -4.406 -16.984 1.00 90.44 214 VAL A N 1
ATOM 1781 C CA . VAL A 1 214 ? 4.200 -5.260 -17.519 1.00 90.44 214 VAL A CA 1
ATOM 1782 C C . VAL A 1 214 ? 4.456 -4.860 -18.968 1.00 90.44 214 VAL A C 1
ATOM 1784 O O . VAL A 1 214 ? 3.574 -4.989 -19.814 1.00 90.44 214 VAL A O 1
ATOM 1787 N N . LYS A 1 215 ? 5.672 -4.388 -19.249 1.00 89.94 215 LYS A N 1
ATOM 1788 C CA . LYS A 1 215 ? 6.112 -3.979 -20.585 1.00 89.94 215 LYS A CA 1
ATOM 1789 C C . LYS A 1 215 ? 6.939 -5.064 -21.269 1.00 89.94 215 LYS A C 1
ATOM 1791 O O . LYS A 1 215 ? 7.680 -5.801 -20.610 1.00 89.94 215 LYS A O 1
ATOM 1796 N N . GLN A 1 216 ? 6.840 -5.130 -22.593 1.00 91.00 216 GLN A N 1
ATOM 1797 C CA . GLN A 1 216 ? 7.723 -5.917 -23.449 1.00 91.00 216 GLN A CA 1
ATOM 1798 C C . GLN A 1 216 ? 8.902 -5.061 -23.910 1.00 91.00 216 GLN A C 1
ATOM 1800 O O . GLN A 1 216 ? 8.728 -4.056 -24.601 1.00 91.00 216 GLN A O 1
ATOM 1805 N N . ILE A 1 217 ? 10.109 -5.464 -23.516 1.00 92.50 217 ILE A N 1
ATOM 1806 C CA . ILE A 1 217 ? 11.337 -4.700 -23.733 1.00 92.50 217 ILE A CA 1
ATOM 1807 C C . ILE A 1 217 ? 12.261 -5.482 -24.655 1.00 92.50 217 ILE A C 1
ATOM 1809 O O . ILE A 1 217 ? 12.749 -6.556 -24.296 1.00 92.50 217 ILE A O 1
ATOM 1813 N N . LEU A 1 218 ? 12.543 -4.917 -25.824 1.00 91.06 218 LEU A N 1
ATOM 1814 C CA . LEU A 1 218 ? 13.443 -5.502 -26.805 1.00 91.06 218 LEU A CA 1
ATOM 1815 C C . LEU A 1 218 ? 14.866 -4.981 -26.618 1.00 91.06 218 LEU A C 1
ATOM 1817 O O . LEU A 1 218 ? 15.116 -3.787 -26.729 1.00 91.06 218 LEU A O 1
ATOM 1821 N N . PHE A 1 219 ? 15.821 -5.881 -26.416 1.00 92.12 219 PHE A N 1
ATOM 1822 C CA . PHE A 1 219 ? 17.241 -5.557 -26.353 1.00 92.12 219 PHE A CA 1
ATOM 1823 C C . PHE A 1 219 ? 17.942 -5.870 -27.681 1.00 92.12 219 PHE A C 1
ATOM 1825 O O . PHE A 1 219 ? 18.115 -7.038 -28.047 1.00 92.12 219 PHE A O 1
ATOM 1832 N N . LEU A 1 220 ? 18.415 -4.818 -28.356 1.00 89.44 220 LEU A N 1
ATOM 1833 C CA . LEU A 1 220 ? 19.233 -4.876 -29.572 1.00 89.44 220 LEU A CA 1
ATOM 1834 C C . LEU A 1 220 ? 20.684 -4.530 -29.225 1.00 89.44 220 LEU A C 1
ATOM 1836 O O . LEU A 1 220 ? 21.061 -3.359 -29.157 1.00 89.44 220 LEU A O 1
ATOM 1840 N N . LEU A 1 221 ? 21.493 -5.549 -28.942 1.00 91.25 221 LEU A N 1
ATOM 1841 C CA . LEU A 1 221 ? 22.841 -5.383 -28.394 1.00 91.25 221 LEU A CA 1
ATOM 1842 C C . LEU A 1 221 ? 23.913 -5.818 -29.392 1.00 91.25 221 LEU A C 1
ATOM 1844 O O . LEU A 1 221 ? 23.877 -6.946 -29.876 1.00 91.25 221 LEU A O 1
ATOM 1848 N N . GLU A 1 222 ? 24.904 -4.956 -29.600 1.00 88.94 222 GLU A N 1
ATOM 1849 C CA . GLU A 1 222 ? 26.084 -5.206 -30.430 1.00 88.94 222 GLU A CA 1
ATOM 1850 C C . GLU A 1 222 ? 27.379 -5.187 -29.615 1.00 88.94 222 GLU A C 1
ATOM 1852 O O . GLU A 1 222 ? 27.484 -4.527 -28.577 1.00 88.94 222 GLU A O 1
ATOM 1857 N N . GLY A 1 223 ? 28.402 -5.870 -30.130 1.00 87.94 223 GLY A N 1
ATOM 1858 C CA . GLY A 1 223 ? 29.759 -5.853 -29.583 1.00 87.94 223 GLY A CA 1
ATOM 1859 C C . GLY A 1 223 ? 30.281 -7.230 -29.184 1.00 87.94 223 GLY A C 1
ATOM 1860 O O . GLY A 1 223 ? 29.795 -8.262 -29.643 1.00 87.94 223 GLY A O 1
ATOM 1861 N N . ASP A 1 224 ? 31.322 -7.238 -28.347 1.00 91.81 224 ASP A N 1
ATOM 1862 C CA . ASP A 1 224 ? 31.943 -8.473 -27.863 1.00 91.81 224 ASP A CA 1
ATOM 1863 C C . ASP A 1 224 ? 30.939 -9.347 -27.095 1.00 91.81 224 ASP A C 1
ATOM 1865 O O . ASP A 1 224 ? 30.112 -8.849 -26.324 1.00 91.81 224 ASP A O 1
ATOM 1869 N N . TYR A 1 225 ? 31.026 -10.665 -27.283 1.00 90.81 225 TYR A N 1
ATOM 1870 C CA . TYR A 1 225 ? 30.046 -11.590 -26.723 1.00 90.81 225 TYR A CA 1
ATOM 1871 C C . TYR A 1 225 ? 29.995 -11.544 -25.188 1.00 90.81 225 TYR A C 1
ATOM 1873 O O . TYR A 1 225 ? 28.909 -11.693 -24.634 1.00 90.81 225 TYR A O 1
ATOM 1881 N N . LEU A 1 226 ? 31.111 -11.307 -24.485 1.00 94.12 226 LEU A N 1
A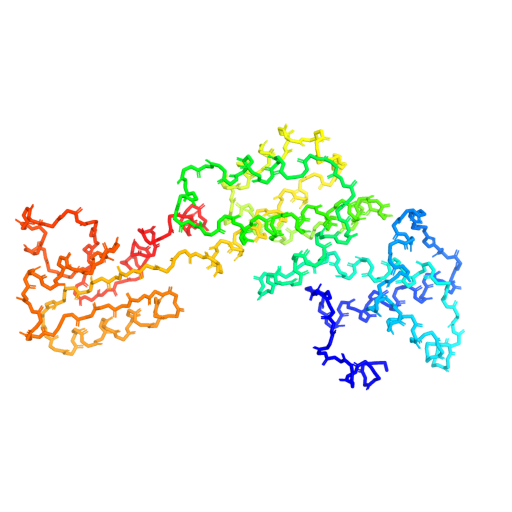TOM 1882 C CA . LEU A 1 226 ? 31.111 -11.205 -23.021 1.00 94.12 226 LEU A CA 1
ATOM 1883 C C . LEU A 1 226 ? 30.450 -9.913 -22.557 1.00 94.12 226 LEU A C 1
ATOM 1885 O O . LEU A 1 226 ? 29.695 -9.929 -21.587 1.00 94.12 226 LEU A O 1
ATOM 1889 N N . VAL A 1 227 ? 30.685 -8.815 -23.277 1.00 92.12 227 VAL A N 1
ATOM 1890 C CA . VAL A 1 227 ? 30.039 -7.529 -23.001 1.00 92.12 227 VAL A CA 1
ATOM 1891 C C . VAL A 1 227 ? 28.527 -7.663 -23.162 1.00 92.12 227 VAL A C 1
ATOM 1893 O O . VAL A 1 227 ? 27.782 -7.331 -22.244 1.00 92.12 227 VAL A O 1
ATOM 1896 N N . VAL A 1 228 ? 28.061 -8.244 -24.271 1.00 93.19 228 VAL A N 1
ATOM 1897 C CA . VAL A 1 228 ? 26.625 -8.471 -24.496 1.00 93.19 228 VAL A CA 1
ATOM 1898 C C . VAL A 1 228 ? 26.024 -9.376 -23.417 1.00 93.19 228 VAL A C 1
ATOM 1900 O O . VAL A 1 228 ? 24.945 -9.077 -22.908 1.00 93.19 228 VAL A O 1
ATOM 1903 N N . GLN A 1 229 ? 26.695 -10.466 -23.030 1.00 93.94 229 GLN A N 1
ATOM 1904 C CA . GLN A 1 229 ? 26.185 -11.342 -21.967 1.00 93.94 229 GLN A CA 1
ATOM 1905 C C . GLN A 1 229 ? 26.139 -10.640 -20.600 1.00 93.94 229 GLN A C 1
ATOM 1907 O O . GLN A 1 229 ? 25.181 -10.860 -19.863 1.00 93.94 229 GLN A O 1
ATOM 1912 N N . SER A 1 230 ? 27.098 -9.758 -20.291 1.00 95.06 230 SER A N 1
ATOM 1913 C CA . SER A 1 230 ? 27.068 -8.929 -19.075 1.00 95.06 230 SER A CA 1
ATOM 1914 C C . SER A 1 230 ? 25.820 -8.049 -19.039 1.00 95.06 230 SER A C 1
ATOM 1916 O O . SER A 1 230 ? 25.043 -8.127 -18.091 1.00 95.06 230 SER A O 1
ATOM 1918 N N . ILE A 1 231 ? 25.551 -7.310 -20.123 1.00 95.38 231 ILE A N 1
ATOM 1919 C CA . ILE A 1 231 ? 24.363 -6.445 -20.229 1.00 95.38 231 ILE A CA 1
ATOM 1920 C C . ILE A 1 231 ? 23.073 -7.259 -20.065 1.00 95.38 231 ILE A C 1
ATOM 1922 O O . ILE A 1 231 ? 22.133 -6.811 -19.416 1.00 95.38 231 ILE A O 1
ATOM 1926 N N . ARG A 1 232 ? 23.012 -8.474 -20.627 1.00 95.25 232 ARG A N 1
ATOM 1927 C CA . ARG A 1 232 ? 21.843 -9.364 -20.495 1.00 95.25 232 ARG A CA 1
ATOM 1928 C C . ARG A 1 232 ? 21.585 -9.789 -19.052 1.00 95.25 232 ARG A C 1
ATOM 1930 O O . ARG A 1 232 ? 20.426 -9.935 -18.672 1.00 95.25 232 ARG A O 1
ATOM 1937 N N . ILE A 1 233 ? 22.639 -10.046 -18.279 1.00 95.12 233 ILE A N 1
ATOM 1938 C CA . ILE A 1 233 ? 22.521 -10.392 -16.857 1.00 95.12 233 ILE A CA 1
ATOM 1939 C C . ILE A 1 233 ? 22.037 -9.170 -16.079 1.00 95.12 233 ILE A C 1
ATOM 1941 O O . ILE A 1 233 ? 21.016 -9.266 -15.405 1.00 95.12 233 ILE A O 1
ATOM 1945 N N . GLU A 1 234 ? 22.679 -8.015 -16.265 1.00 95.75 234 GLU A N 1
ATOM 1946 C CA . GLU A 1 234 ? 22.279 -6.765 -15.611 1.00 95.75 234 GLU A CA 1
ATOM 1947 C C . GLU A 1 234 ? 20.820 -6.400 -15.925 1.00 95.75 234 GLU A C 1
ATOM 1949 O O . GLU A 1 234 ? 20.049 -6.094 -15.022 1.00 95.75 234 GLU A O 1
ATOM 1954 N N . ALA A 1 235 ? 20.392 -6.509 -17.185 1.00 95.62 235 ALA A N 1
ATOM 1955 C CA . ALA A 1 235 ? 19.007 -6.252 -17.576 1.00 95.62 235 ALA A CA 1
ATOM 1956 C C . ALA A 1 235 ? 18.016 -7.161 -16.830 1.00 95.62 235 ALA A C 1
ATOM 1958 O O . ALA A 1 235 ? 16.983 -6.686 -16.359 1.00 95.62 235 ALA A O 1
ATOM 1959 N N . ARG A 1 236 ? 18.331 -8.457 -16.684 1.00 95.25 236 ARG A N 1
ATOM 1960 C CA . ARG A 1 236 ? 17.491 -9.400 -15.927 1.00 95.25 236 ARG A CA 1
ATOM 1961 C C . ARG A 1 236 ? 17.435 -9.051 -14.447 1.00 95.25 236 ARG A C 1
ATOM 1963 O O . ARG A 1 236 ? 16.346 -9.049 -13.893 1.00 95.25 236 ARG A O 1
ATOM 1970 N N . GLU A 1 237 ? 18.563 -8.715 -13.834 1.00 93.75 237 GLU A N 1
ATOM 1971 C CA . GLU A 1 237 ? 18.613 -8.311 -12.423 1.00 93.75 237 GLU A CA 1
ATOM 1972 C C . GLU A 1 237 ? 17.860 -6.999 -12.163 1.00 93.75 237 GLU A C 1
ATOM 1974 O O . GLU A 1 237 ? 17.262 -6.820 -11.107 1.00 93.75 237 GLU A O 1
ATOM 1979 N N . GLN A 1 238 ? 17.883 -6.068 -13.118 1.00 90.69 238 GLN A N 1
ATOM 1980 C CA . GLN A 1 238 ? 17.283 -4.745 -12.948 1.00 90.69 238 GLN A CA 1
ATOM 1981 C C . GLN A 1 238 ? 15.790 -4.694 -13.298 1.00 90.69 238 GLN A C 1
ATOM 1983 O O . GLN A 1 238 ? 15.091 -3.833 -12.761 1.00 90.69 238 GLN A O 1
ATOM 1988 N N . LEU A 1 239 ? 15.323 -5.540 -14.226 1.00 92.50 239 LEU A N 1
ATOM 1989 C CA . LEU A 1 239 ? 13.997 -5.425 -14.856 1.00 92.50 239 LEU A CA 1
ATOM 1990 C C . LEU A 1 239 ? 13.223 -6.751 -14.928 1.00 92.50 239 LEU A C 1
ATOM 1992 O O . LEU A 1 239 ? 12.006 -6.732 -15.106 1.00 92.50 239 LEU A O 1
ATOM 1996 N N . GLY A 1 240 ? 13.904 -7.895 -14.823 1.00 88.81 240 GLY A N 1
ATOM 1997 C CA . GLY A 1 240 ? 13.344 -9.210 -15.154 1.00 88.81 240 GLY A CA 1
ATOM 1998 C C . GLY A 1 240 ? 12.212 -9.676 -14.240 1.00 88.81 240 GLY A C 1
ATOM 1999 O O . GLY A 1 240 ? 11.394 -10.482 -14.672 1.00 88.81 240 GLY A O 1
ATOM 2000 N N . ASP A 1 241 ? 12.130 -9.139 -13.023 1.00 86.44 241 ASP A N 1
ATOM 2001 C CA . ASP A 1 241 ? 11.057 -9.466 -12.077 1.00 86.44 241 ASP A CA 1
ATOM 2002 C C . ASP A 1 241 ? 9.714 -8.801 -12.436 1.00 86.44 241 ASP A C 1
ATOM 2004 O O . ASP A 1 241 ? 8.669 -9.262 -11.987 1.00 86.44 241 ASP A O 1
ATOM 2008 N N . HIS A 1 242 ? 9.725 -7.729 -13.241 1.00 86.44 242 HIS A N 1
ATOM 2009 C CA . HIS A 1 242 ? 8.536 -6.903 -13.514 1.00 86.44 242 HIS A CA 1
ATOM 2010 C C . HIS A 1 242 ? 8.191 -6.781 -15.004 1.00 86.44 242 HIS A C 1
ATOM 2012 O O . HIS A 1 242 ? 7.085 -6.367 -15.352 1.00 86.44 242 HIS A O 1
ATOM 2018 N N . HIS A 1 243 ? 9.128 -7.096 -15.900 1.00 91.75 243 HIS A N 1
ATOM 2019 C CA . HIS A 1 243 ? 8.980 -6.882 -17.338 1.00 91.75 243 HIS A CA 1
ATOM 2020 C C . HIS A 1 243 ? 9.420 -8.097 -18.150 1.00 91.75 243 HIS A C 1
ATOM 2022 O O . HIS A 1 243 ? 10.257 -8.897 -17.729 1.00 91.75 243 HIS A O 1
ATOM 2028 N N . HIS A 1 244 ? 8.887 -8.207 -19.364 1.00 92.00 244 HIS A N 1
ATOM 2029 C CA . HIS A 1 244 ? 9.281 -9.246 -20.303 1.00 92.00 244 HIS A CA 1
ATOM 2030 C C . HIS A 1 244 ? 10.457 -8.761 -21.147 1.00 92.00 244 HIS A C 1
ATOM 2032 O O . HIS A 1 244 ? 10.331 -7.821 -21.928 1.00 92.00 244 HIS A O 1
ATOM 2038 N N . LEU A 1 245 ? 11.618 -9.399 -20.971 1.00 94.00 245 LEU A N 1
ATOM 2039 C CA . LEU A 1 245 ? 12.852 -9.026 -21.661 1.00 94.00 245 LEU A CA 1
ATOM 2040 C C . LEU A 1 245 ? 13.094 -9.944 -22.859 1.00 94.00 245 LEU A C 1
ATOM 2042 O O . LEU A 1 245 ? 13.301 -11.151 -22.701 1.00 94.00 245 LEU A O 1
ATOM 2046 N N . LEU A 1 246 ? 13.128 -9.353 -24.046 1.00 90.69 246 LEU A N 1
ATOM 2047 C CA . LEU A 1 246 ? 13.386 -10.030 -25.307 1.00 90.69 246 LEU A CA 1
ATOM 2048 C C . LEU A 1 246 ? 14.812 -9.718 -25.754 1.00 90.69 246 LEU A C 1
ATOM 2050 O O . LEU A 1 246 ? 15.201 -8.562 -25.889 1.00 90.69 246 LEU A O 1
ATOM 2054 N N . PHE A 1 247 ? 15.609 -10.757 -25.988 1.00 89.56 247 PHE A N 1
ATOM 2055 C CA . PHE A 1 247 ? 16.972 -10.624 -26.496 1.00 89.56 247 PHE A CA 1
ATOM 2056 C C . PHE A 1 247 ? 17.054 -11.307 -27.851 1.00 89.56 247 PHE A C 1
ATOM 2058 O O . PHE A 1 247 ? 16.958 -12.534 -27.914 1.00 89.56 247 PHE A O 1
ATOM 2065 N N . VAL A 1 248 ? 17.280 -10.530 -28.910 1.00 78.56 248 VAL A N 1
ATOM 2066 C CA . VAL A 1 248 ? 17.302 -11.067 -30.274 1.00 78.56 248 VAL A CA 1
ATOM 2067 C C . VAL A 1 248 ? 18.406 -12.113 -30.415 1.00 78.56 248 VAL A C 1
ATOM 2069 O O . VAL A 1 248 ? 19.571 -11.886 -30.052 1.00 78.56 248 VAL A O 1
ATOM 2072 N N . LYS A 1 249 ? 18.040 -13.291 -30.926 1.00 69.06 249 LYS A N 1
ATOM 2073 C CA . LYS A 1 249 ? 19.005 -14.287 -31.394 1.00 69.06 249 LYS A CA 1
ATOM 2074 C C . LYS A 1 249 ? 19.303 -14.056 -32.868 1.00 69.06 249 LYS A C 1
ATOM 2076 O O . LYS A 1 249 ? 18.472 -13.576 -33.626 1.00 69.06 249 LYS A O 1
ATOM 2081 N N . LEU A 1 250 ? 20.480 -14.500 -33.301 1.00 59.09 250 LEU A N 1
ATOM 2082 C CA . LEU A 1 250 ? 20.959 -14.356 -34.681 1.00 59.09 250 LEU A CA 1
ATOM 2083 C C . LEU A 1 250 ? 20.003 -14.941 -35.749 1.00 59.09 250 LEU A C 1
ATOM 2085 O O . LEU A 1 250 ? 20.106 -14.598 -36.917 1.00 59.09 250 LEU A O 1
ATOM 2089 N N . GLN A 1 251 ? 19.090 -15.834 -35.352 1.00 55.28 251 GLN A N 1
ATOM 2090 C CA . GLN A 1 251 ? 18.096 -16.480 -36.220 1.00 55.28 251 GLN A CA 1
ATOM 2091 C C . GLN A 1 251 ? 16.731 -15.759 -36.240 1.00 55.28 251 GLN A C 1
ATOM 2093 O O . GLN A 1 251 ? 15.865 -16.146 -37.014 1.00 55.28 251 GLN A O 1
ATOM 2098 N N . GLU A 1 252 ? 16.541 -14.738 -35.399 1.00 57.00 252 GLU A N 1
ATOM 2099 C CA . GLU A 1 252 ? 15.263 -14.051 -35.129 1.00 57.00 252 GLU A CA 1
ATOM 2100 C C . GLU A 1 252 ? 15.262 -12.597 -35.656 1.00 57.00 252 GLU A C 1
ATOM 2102 O O . GLU A 1 252 ? 14.311 -11.852 -35.446 1.00 57.00 252 GLU A O 1
ATOM 2107 N N . PHE A 1 253 ? 16.316 -12.175 -36.370 1.00 58.56 253 PHE A N 1
ATOM 2108 C CA . PHE A 1 253 ? 16.427 -10.846 -36.994 1.00 58.56 253 PHE A CA 1
ATOM 2109 C C . PHE A 1 253 ? 15.610 -10.765 -38.300 1.00 58.56 253 PHE A C 1
ATOM 2111 O O . PHE A 1 253 ? 16.118 -10.402 -39.359 1.00 58.56 253 PHE A O 1
ATOM 2118 N N . LEU A 1 254 ? 14.344 -11.175 -38.260 1.00 57.25 254 LEU A N 1
ATOM 2119 C CA . LEU A 1 254 ? 13.388 -10.907 -39.330 1.00 57.25 254 LEU A CA 1
ATOM 2120 C C . LEU A 1 254 ? 12.486 -9.761 -38.853 1.00 57.25 254 LEU A C 1
ATOM 2122 O O . LEU A 1 254 ? 11.767 -9.948 -37.872 1.00 57.25 254 LEU A O 1
ATOM 2126 N N . PRO A 1 255 ? 12.483 -8.594 -39.527 1.00 56.91 255 PRO A N 1
ATOM 2127 C CA . PRO A 1 255 ? 11.620 -7.458 -39.177 1.00 56.91 255 PRO A CA 1
ATOM 2128 C C . PRO A 1 255 ? 10.139 -7.846 -39.029 1.00 56.91 255 PRO A C 1
ATOM 2130 O O . PRO A 1 255 ? 9.424 -7.321 -38.183 1.00 56.91 255 PRO A O 1
ATOM 2133 N N . GLU A 1 256 ? 9.695 -8.843 -39.798 1.00 55.66 256 GLU A N 1
ATOM 2134 C CA . GLU A 1 256 ? 8.338 -9.395 -39.741 1.00 55.66 256 GLU A CA 1
ATOM 2135 C C . GLU A 1 256 ? 7.997 -10.074 -38.399 1.00 55.66 256 GLU A C 1
ATOM 2137 O O . GLU A 1 256 ? 6.829 -10.120 -38.027 1.00 55.66 256 GLU A O 1
ATOM 2142 N N . GLN A 1 257 ? 8.984 -10.592 -37.658 1.00 55.22 257 GLN A N 1
ATOM 2143 C CA . GLN A 1 257 ? 8.768 -11.196 -36.335 1.00 55.22 257 GLN A CA 1
ATOM 2144 C C . GLN A 1 257 ? 8.717 -10.142 -35.226 1.00 55.22 257 GLN A C 1
ATOM 2146 O O . GLN A 1 257 ? 7.897 -10.262 -34.320 1.00 55.22 257 GLN A O 1
ATOM 2151 N N . LEU A 1 258 ? 9.525 -9.084 -35.340 1.00 59.72 258 LEU A N 1
ATOM 2152 C CA . LEU A 1 258 ? 9.524 -7.954 -34.406 1.00 59.72 258 LEU A CA 1
ATOM 2153 C C . LEU A 1 258 ? 8.222 -7.142 -34.479 1.00 59.72 258 LEU A C 1
ATOM 2155 O O . LEU A 1 258 ? 7.759 -6.653 -33.458 1.00 59.72 258 LEU A O 1
ATOM 2159 N N . ASN A 1 259 ? 7.591 -7.069 -35.655 1.00 58.59 259 ASN A N 1
ATOM 2160 C CA . ASN A 1 259 ? 6.317 -6.366 -35.848 1.00 58.59 259 ASN A CA 1
ATOM 2161 C C . ASN A 1 259 ? 5.086 -7.121 -35.310 1.00 58.59 259 ASN A C 1
ATOM 2163 O O . ASN A 1 259 ? 4.013 -6.528 -35.200 1.00 58.59 259 ASN A O 1
ATOM 2167 N N . ASN A 1 260 ? 5.207 -8.418 -35.001 1.00 57.22 260 ASN A N 1
ATOM 2168 C CA . ASN A 1 260 ? 4.094 -9.227 -34.487 1.00 57.22 260 ASN A CA 1
ATOM 2169 C C . ASN A 1 260 ? 3.989 -9.203 -32.953 1.00 57.22 260 ASN A C 1
ATOM 2171 O O . ASN A 1 260 ? 2.935 -9.537 -32.410 1.00 57.22 260 ASN A O 1
ATOM 2175 N N . GLU A 1 261 ? 5.053 -8.808 -32.254 1.00 66.81 261 GLU A N 1
ATOM 2176 C CA . GLU A 1 261 ? 5.045 -8.606 -30.807 1.00 66.81 261 GLU A CA 1
ATOM 2177 C C . GLU A 1 261 ? 4.897 -7.110 -30.517 1.00 66.81 261 GLU A C 1
ATOM 2179 O O . GLU A 1 261 ? 5.624 -6.282 -31.059 1.00 66.81 261 GLU A O 1
ATOM 2184 N N . LYS A 1 262 ? 3.933 -6.730 -29.669 1.00 80.94 262 LYS A N 1
ATOM 2185 C CA . LYS A 1 262 ? 3.784 -5.335 -29.236 1.00 80.94 262 LYS A CA 1
ATOM 2186 C C . LYS A 1 262 ? 4.962 -4.973 -28.325 1.00 80.94 262 LYS A C 1
ATOM 2188 O O . LYS A 1 262 ? 4.896 -5.227 -27.125 1.00 80.94 262 LYS A O 1
ATOM 2193 N N . ILE A 1 263 ? 6.032 -4.433 -28.903 1.00 86.56 263 ILE A N 1
ATOM 2194 C CA . ILE A 1 263 ? 7.196 -3.929 -28.170 1.00 86.56 263 ILE A CA 1
ATOM 2195 C C . ILE A 1 263 ? 6.862 -2.553 -27.597 1.00 86.56 263 ILE A C 1
ATOM 2197 O O . ILE A 1 263 ? 6.479 -1.646 -28.335 1.00 86.56 263 ILE A O 1
ATOM 2201 N N . ASP A 1 264 ? 7.022 -2.399 -26.284 1.00 88.06 264 ASP A N 1
ATOM 2202 C CA . ASP A 1 264 ? 6.760 -1.137 -25.585 1.00 88.06 264 ASP A CA 1
ATOM 2203 C C . ASP A 1 264 ? 8.023 -0.273 -25.459 1.00 88.06 264 ASP A C 1
ATOM 2205 O O . ASP A 1 264 ? 7.924 0.941 -25.296 1.00 88.06 264 ASP A O 1
ATOM 2209 N N . LEU A 1 265 ? 9.215 -0.885 -25.500 1.00 90.94 265 LEU A N 1
ATOM 2210 C CA . LEU A 1 265 ? 10.492 -0.174 -25.448 1.00 90.94 265 LEU A CA 1
ATOM 2211 C C . LEU A 1 265 ? 11.615 -0.955 -26.137 1.00 90.94 265 LEU A C 1
ATOM 2213 O O . LEU A 1 265 ? 11.810 -2.141 -25.867 1.00 90.94 265 LEU A O 1
ATOM 2217 N N . ILE A 1 266 ? 12.422 -0.266 -26.943 1.00 90.56 266 ILE A N 1
ATOM 2218 C CA . ILE A 1 266 ? 13.677 -0.799 -27.485 1.00 90.56 266 ILE A CA 1
ATOM 2219 C C . ILE A 1 266 ? 14.861 -0.264 -26.672 1.00 90.56 266 ILE A C 1
ATOM 2221 O O . ILE A 1 266 ? 15.029 0.938 -26.499 1.00 90.56 266 ILE A O 1
ATOM 2225 N N . VAL A 1 267 ? 15.739 -1.142 -26.201 1.00 93.69 267 VAL A N 1
ATOM 2226 C CA . VAL A 1 267 ? 16.999 -0.775 -25.545 1.00 93.69 267 VAL A CA 1
ATOM 2227 C C . VAL A 1 267 ? 18.159 -1.243 -26.412 1.00 93.69 267 VAL A C 1
ATOM 2229 O O . VAL A 1 267 ? 18.279 -2.425 -26.732 1.00 93.69 267 VAL A O 1
ATOM 2232 N N . THR A 1 268 ? 19.043 -0.326 -26.794 1.00 92.38 268 THR A N 1
ATOM 2233 C CA . THR A 1 268 ? 20.187 -0.654 -27.651 1.00 92.38 268 THR A CA 1
ATOM 2234 C C . THR A 1 268 ? 21.462 0.032 -27.200 1.00 92.38 268 THR A C 1
ATOM 2236 O O . THR A 1 268 ? 21.420 1.122 -26.646 1.00 92.38 268 THR A O 1
ATOM 2239 N N . ASN A 1 269 ? 22.612 -0.590 -27.456 1.00 92.69 269 ASN A N 1
ATOM 2240 C CA . ASN A 1 269 ? 23.925 0.041 -27.312 1.00 92.69 269 ASN A CA 1
ATOM 2241 C C . ASN A 1 269 ? 24.545 0.439 -28.668 1.00 92.69 269 ASN A C 1
ATOM 2243 O O . ASN A 1 269 ? 25.724 0.798 -28.729 1.00 92.69 269 ASN A O 1
ATOM 2247 N N . TYR A 1 270 ? 23.771 0.360 -29.757 1.00 89.31 270 TYR A N 1
ATOM 2248 C CA . TYR A 1 270 ? 24.255 0.557 -31.117 1.00 89.31 270 TYR A CA 1
ATOM 2249 C C . TYR A 1 270 ? 23.406 1.571 -31.878 1.00 89.31 270 TYR A C 1
ATOM 2251 O O . TYR A 1 270 ? 22.290 1.311 -32.318 1.00 89.31 270 TYR A O 1
ATOM 2259 N N . ARG A 1 271 ? 23.980 2.763 -32.059 1.00 84.56 271 ARG A N 1
ATOM 2260 C CA . ARG A 1 271 ? 23.302 3.915 -32.663 1.00 84.56 271 ARG A CA 1
ATOM 2261 C C . ARG A 1 271 ? 22.715 3.666 -34.061 1.00 84.56 271 ARG A C 1
ATOM 2263 O O . ARG A 1 271 ? 21.654 4.222 -34.323 1.00 84.56 271 ARG A O 1
ATOM 2270 N N . PRO A 1 272 ? 23.345 2.893 -34.965 1.00 84.12 272 PRO A N 1
ATOM 2271 C CA . PRO A 1 272 ? 22.788 2.670 -36.298 1.00 84.12 272 PRO A CA 1
ATOM 2272 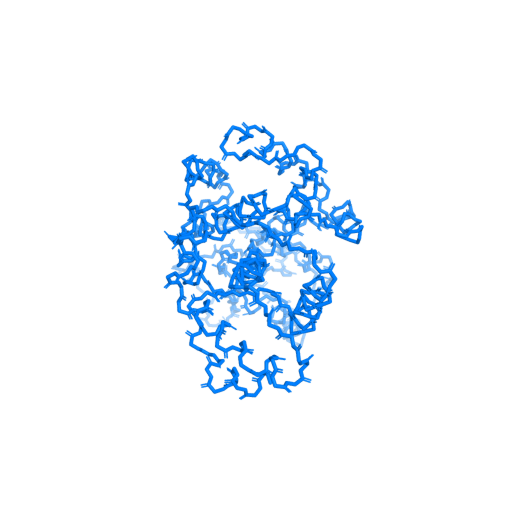C C . PRO A 1 272 ? 21.397 2.031 -36.323 1.00 84.12 272 PRO A C 1
ATOM 2274 O O . PRO A 1 272 ? 20.656 2.316 -37.256 1.00 84.12 272 PRO A O 1
ATOM 2277 N N . TYR A 1 273 ? 20.990 1.278 -35.292 1.00 75.62 273 TYR A N 1
ATOM 2278 C CA . TYR A 1 273 ? 19.608 0.786 -35.189 1.00 75.62 273 TYR A CA 1
ATOM 2279 C C . TYR A 1 273 ? 18.569 1.904 -35.061 1.00 75.62 273 TYR A C 1
ATOM 2281 O O . TYR A 1 273 ? 17.410 1.700 -35.383 1.00 75.62 273 TYR A O 1
ATOM 2289 N N . LEU A 1 274 ? 18.987 3.101 -34.647 1.00 72.38 274 LEU A N 1
ATOM 2290 C CA . LEU A 1 274 ? 18.122 4.275 -34.506 1.00 72.38 274 LEU A CA 1
ATOM 2291 C C . LEU A 1 274 ? 17.971 5.069 -35.806 1.00 72.38 274 LEU A C 1
ATOM 2293 O O . LEU A 1 274 ? 17.247 6.054 -35.842 1.00 72.38 274 LEU A O 1
ATOM 2297 N N . SER A 1 275 ? 18.748 4.722 -36.835 1.00 67.06 275 SER A N 1
ATOM 2298 C CA . SER A 1 275 ? 18.711 5.393 -38.143 1.00 67.06 275 SER A CA 1
ATOM 2299 C C . SER A 1 275 ? 17.770 4.693 -39.124 1.00 67.06 275 SER A C 1
ATOM 2301 O O . SER A 1 275 ? 17.687 5.103 -40.278 1.00 67.06 275 SER A O 1
ATOM 2303 N N . ASP A 1 276 ? 17.121 3.614 -38.685 1.00 64.06 276 ASP A N 1
ATOM 2304 C CA . ASP A 1 276 ? 16.130 2.886 -39.459 1.00 64.06 276 ASP A CA 1
ATOM 2305 C C . ASP A 1 276 ? 14.752 3.503 -39.182 1.00 64.06 276 ASP A C 1
ATOM 2307 O O . ASP A 1 276 ? 14.152 3.265 -38.135 1.00 64.06 276 ASP A O 1
ATOM 2311 N N . ASP A 1 277 ? 14.267 4.326 -40.117 1.00 56.12 277 ASP A N 1
ATOM 2312 C CA . ASP A 1 277 ? 12.973 5.029 -40.037 1.00 56.12 277 ASP A CA 1
ATOM 2313 C C . ASP A 1 277 ? 11.760 4.070 -39.943 1.00 56.12 277 ASP A C 1
ATOM 2315 O O . ASP A 1 277 ? 10.617 4.517 -39.864 1.00 56.12 277 ASP A O 1
ATOM 2319 N N . SER A 1 278 ? 11.982 2.750 -39.979 1.00 59.41 278 SER A N 1
ATOM 2320 C CA . SER A 1 278 ? 10.944 1.722 -39.861 1.00 59.41 278 SER A CA 1
ATOM 2321 C C . SER A 1 278 ? 10.525 1.390 -38.421 1.00 59.41 278 SER A C 1
ATOM 2323 O O . SER A 1 278 ? 9.525 0.695 -38.236 1.00 59.41 278 SER A O 1
ATOM 2325 N N . LEU A 1 279 ? 11.245 1.876 -37.403 1.00 63.38 279 LEU A N 1
ATOM 2326 C CA . LEU A 1 279 ? 10.929 1.627 -35.993 1.00 63.38 279 LEU A CA 1
ATOM 2327 C C . LEU A 1 279 ? 10.094 2.780 -35.409 1.00 63.38 279 LEU A C 1
ATOM 2329 O O . LEU A 1 279 ? 10.633 3.806 -35.007 1.00 63.38 279 LEU A O 1
ATOM 2333 N N . GLU A 1 280 ? 8.772 2.600 -35.328 1.00 68.44 280 GLU A N 1
ATOM 2334 C CA . GLU A 1 280 ? 7.852 3.563 -34.684 1.00 68.44 280 GLU A CA 1
ATOM 2335 C C . GLU A 1 280 ? 7.878 3.499 -33.140 1.00 68.44 280 GLU A C 1
ATOM 2337 O O . GLU A 1 280 ? 7.262 4.326 -32.471 1.00 68.44 280 GLU A O 1
ATOM 2342 N N . THR A 1 281 ? 8.575 2.517 -32.560 1.00 77.81 281 THR A N 1
ATOM 2343 C CA . THR A 1 281 ? 8.632 2.282 -31.110 1.00 77.81 281 THR A CA 1
ATOM 2344 C C . THR A 1 281 ? 9.684 3.153 -30.424 1.00 77.81 281 THR A C 1
ATOM 2346 O O . THR A 1 281 ? 10.811 3.288 -30.906 1.00 77.81 281 THR A O 1
ATOM 2349 N N . ASP A 1 282 ? 9.346 3.669 -29.239 1.00 85.12 282 ASP A N 1
ATOM 2350 C CA . ASP A 1 282 ? 10.281 4.376 -28.362 1.00 85.12 282 ASP A CA 1
ATOM 2351 C C . ASP A 1 282 ? 11.556 3.563 -28.095 1.00 85.12 282 ASP A C 1
ATOM 2353 O O . ASP A 1 282 ? 11.529 2.336 -27.932 1.00 85.12 282 ASP A O 1
ATOM 2357 N N . TYR A 1 283 ? 12.688 4.262 -27.981 1.00 87.94 283 TYR A N 1
ATOM 2358 C CA . TYR A 1 283 ? 13.980 3.632 -27.743 1.00 87.94 283 TYR A CA 1
ATOM 2359 C C . TYR A 1 283 ? 14.837 4.357 -26.703 1.00 87.94 283 TYR A C 1
ATOM 2361 O O . TYR A 1 283 ? 14.748 5.568 -26.501 1.00 87.94 283 TYR A O 1
ATOM 2369 N N . VAL A 1 284 ? 15.756 3.606 -26.094 1.00 92.69 284 VAL A N 1
ATOM 2370 C CA . VAL A 1 284 ? 16.785 4.105 -25.181 1.00 92.69 284 VAL A CA 1
ATOM 2371 C C . VAL A 1 284 ? 18.158 3.607 -25.636 1.00 92.69 284 VAL A C 1
ATOM 2373 O O . VAL A 1 284 ? 18.408 2.403 -25.730 1.00 92.69 284 VAL A O 1
ATOM 2376 N N . LEU A 1 285 ? 19.063 4.552 -25.914 1.00 93.25 285 LEU A N 1
ATOM 2377 C CA . LEU A 1 285 ? 20.463 4.268 -26.236 1.00 93.25 285 LEU A CA 1
ATOM 2378 C C . LEU A 1 285 ? 21.293 4.222 -24.950 1.00 93.25 285 LEU A C 1
ATOM 2380 O O . LEU A 1 285 ? 21.430 5.239 -24.273 1.00 93.25 285 LEU A O 1
ATOM 2384 N N . ILE A 1 286 ? 21.880 3.067 -24.651 1.00 95.50 286 ILE A N 1
ATOM 2385 C CA . ILE A 1 286 ? 22.774 2.859 -23.509 1.00 95.50 286 ILE A CA 1
ATOM 2386 C C . ILE A 1 286 ? 24.232 2.757 -23.959 1.00 95.50 286 ILE A C 1
ATOM 2388 O O . ILE A 1 286 ? 24.538 2.481 -25.121 1.00 95.50 286 ILE A O 1
ATOM 2392 N N . ASN A 1 287 ? 25.161 2.953 -23.028 1.00 92.75 287 ASN A N 1
ATOM 2393 C CA . ASN A 1 287 ? 26.575 2.706 -23.294 1.00 92.75 287 ASN A CA 1
ATOM 2394 C C . ASN A 1 287 ? 26.858 1.206 -23.481 1.00 92.75 287 ASN A C 1
ATOM 2396 O O . ASN A 1 287 ? 26.184 0.351 -22.910 1.00 92.75 287 ASN A O 1
ATOM 2400 N N . SER A 1 288 ? 27.919 0.869 -24.225 1.00 89.44 288 SER A N 1
ATOM 2401 C CA . SER A 1 288 ? 28.385 -0.523 -24.356 1.00 89.44 288 SER A CA 1
ATOM 2402 C C . SER A 1 288 ? 28.823 -1.136 -23.022 1.00 89.44 288 SER A C 1
ATOM 2404 O O . SER A 1 288 ? 28.850 -2.352 -22.893 1.00 89.44 288 SER A O 1
ATOM 2406 N N . GLN A 1 289 ? 29.150 -0.302 -22.036 1.00 91.31 289 GLN A N 1
ATOM 2407 C CA . GLN A 1 289 ? 29.239 -0.667 -20.625 1.00 91.31 289 GLN A CA 1
ATOM 2408 C C . GLN A 1 289 ? 28.205 0.187 -19.883 1.00 91.31 289 GLN A C 1
ATOM 2410 O O . GLN A 1 289 ? 28.483 1.366 -19.638 1.00 91.31 289 GLN A O 1
ATOM 2415 N N . PRO A 1 290 ? 27.000 -0.345 -19.613 1.00 92.56 290 PRO A N 1
ATOM 2416 C CA . PRO A 1 290 ? 25.926 0.426 -19.007 1.00 92.56 290 PRO A CA 1
ATOM 2417 C C . PRO A 1 290 ? 26.318 0.975 -17.636 1.00 92.56 290 PRO A C 1
ATOM 2419 O O . PRO A 1 290 ? 26.919 0.303 -16.802 1.00 92.56 290 PRO A O 1
ATOM 2422 N N . THR A 1 291 ? 25.966 2.229 -17.402 1.00 93.75 291 THR A N 1
ATOM 2423 C CA . THR A 1 291 ? 26.154 2.926 -16.131 1.00 93.75 291 THR A CA 1
ATOM 2424 C C . THR A 1 291 ? 24.852 2.943 -15.336 1.00 93.75 291 THR A C 1
ATOM 2426 O O . THR A 1 291 ? 23.770 2.713 -15.875 1.00 93.75 291 THR A O 1
ATOM 2429 N N . THR A 1 292 ? 24.913 3.321 -14.056 1.00 89.69 292 THR A N 1
ATOM 2430 C CA . THR A 1 292 ? 23.700 3.575 -13.257 1.00 89.69 292 THR A CA 1
ATOM 2431 C C . THR A 1 292 ? 22.749 4.548 -13.956 1.00 89.69 292 THR A C 1
ATOM 2433 O O . THR A 1 292 ? 21.544 4.338 -13.931 1.00 89.69 292 THR A O 1
ATOM 2436 N N . LYS A 1 293 ? 23.283 5.574 -14.631 1.00 90.62 293 LYS A N 1
ATOM 2437 C CA . LYS A 1 293 ? 22.478 6.565 -15.352 1.00 90.62 293 LYS A CA 1
ATOM 2438 C C . LYS A 1 293 ? 21.736 5.957 -16.545 1.00 90.62 293 LYS A C 1
ATOM 2440 O O . LYS A 1 293 ? 20.594 6.335 -16.788 1.00 90.62 293 LYS A O 1
ATOM 2445 N N . ASP A 1 294 ? 22.362 5.022 -17.259 1.00 92.69 294 ASP A N 1
ATOM 2446 C CA . ASP A 1 294 ? 21.719 4.312 -18.369 1.00 92.69 294 ASP A CA 1
ATOM 2447 C C . ASP A 1 294 ? 20.522 3.501 -17.859 1.00 92.69 294 ASP A C 1
ATOM 2449 O O . ASP A 1 294 ? 19.422 3.606 -18.397 1.00 92.69 294 ASP A O 1
ATOM 2453 N N . TRP A 1 295 ? 20.702 2.769 -16.756 1.00 93.06 295 TRP A N 1
ATOM 2454 C CA . TRP A 1 295 ? 19.623 2.001 -16.133 1.00 93.06 295 TRP A CA 1
ATOM 2455 C C . TRP A 1 295 ? 18.514 2.882 -15.548 1.00 93.06 295 TRP A C 1
ATOM 2457 O O . TRP A 1 295 ? 17.343 2.522 -15.661 1.00 93.06 295 TRP A O 1
ATOM 2467 N N . THR A 1 296 ? 18.847 4.040 -14.969 1.00 88.75 296 THR A N 1
ATOM 2468 C CA . THR A 1 296 ? 17.848 5.034 -14.541 1.00 88.75 296 THR A CA 1
ATOM 2469 C C . THR A 1 296 ? 17.018 5.510 -15.729 1.00 88.75 296 THR A C 1
ATOM 2471 O O . THR A 1 296 ? 15.799 5.474 -15.658 1.00 88.75 296 THR A O 1
ATOM 2474 N N . MET A 1 297 ? 17.650 5.854 -16.854 1.00 90.38 297 MET A N 1
ATOM 2475 C CA . MET A 1 297 ? 16.947 6.293 -18.064 1.00 90.38 297 MET A CA 1
ATOM 2476 C C . MET A 1 297 ? 16.036 5.203 -18.651 1.00 90.38 297 MET A C 1
ATOM 2478 O O . MET A 1 297 ? 14.920 5.501 -19.065 1.00 90.38 297 MET A O 1
ATOM 2482 N N . VAL A 1 298 ? 16.470 3.937 -18.651 1.00 92.00 298 VAL A N 1
ATOM 2483 C CA . VAL A 1 298 ? 15.606 2.815 -19.063 1.00 92.00 298 VAL A CA 1
ATOM 2484 C C . VAL A 1 298 ? 14.383 2.715 -18.145 1.00 92.00 298 VAL A C 1
ATOM 2486 O O . VAL A 1 298 ? 13.256 2.672 -18.630 1.00 92.00 298 VAL A O 1
ATOM 2489 N N . LYS A 1 299 ? 14.580 2.731 -16.821 1.00 88.81 299 LYS A N 1
ATOM 2490 C CA . LYS A 1 299 ? 13.478 2.673 -15.844 1.00 88.81 299 LYS A CA 1
ATOM 2491 C C . LYS A 1 299 ? 12.543 3.879 -15.951 1.00 88.81 299 LYS A C 1
ATOM 2493 O O . LYS A 1 299 ? 11.335 3.700 -15.835 1.00 88.81 299 LYS A O 1
ATOM 2498 N N . HIS A 1 300 ? 13.078 5.063 -16.246 1.00 85.31 300 HIS A N 1
ATOM 2499 C CA . HIS A 1 300 ? 12.297 6.271 -16.498 1.00 85.31 300 HIS A CA 1
ATOM 2500 C C . HIS A 1 300 ? 11.303 6.086 -17.640 1.00 85.31 300 HIS A C 1
ATOM 2502 O O . HIS A 1 300 ? 10.120 6.374 -17.488 1.00 85.31 300 HIS A O 1
ATOM 2508 N N . GLN A 1 301 ? 11.780 5.573 -18.776 1.00 87.81 301 GLN A N 1
ATOM 2509 C CA . GLN A 1 301 ? 10.947 5.382 -19.960 1.00 87.81 301 GLN A CA 1
ATOM 2510 C C . GLN A 1 301 ? 9.875 4.306 -19.727 1.00 87.81 301 GLN A C 1
ATOM 2512 O O . GLN A 1 301 ? 8.764 4.371 -20.255 1.00 87.81 301 GLN A O 1
ATOM 2517 N N . LEU A 1 302 ? 10.188 3.307 -18.899 1.00 86.38 302 LEU A N 1
ATOM 2518 C CA . LEU A 1 302 ? 9.240 2.262 -18.520 1.00 86.38 302 LEU A CA 1
ATOM 2519 C C . LEU A 1 302 ? 8.175 2.787 -17.559 1.00 86.38 302 LEU A C 1
ATOM 2521 O O . LEU A 1 302 ? 6.998 2.493 -17.753 1.00 86.38 302 LEU A O 1
ATOM 2525 N N . ASN A 1 303 ? 8.562 3.598 -16.580 1.00 79.75 303 ASN A N 1
ATOM 2526 C CA . ASN A 1 303 ? 7.643 4.193 -15.626 1.00 79.75 303 ASN A CA 1
ATOM 2527 C C . ASN A 1 303 ? 8.151 5.579 -15.179 1.00 79.75 303 ASN A C 1
ATOM 2529 O O . ASN A 1 303 ? 8.997 5.664 -14.280 1.00 79.75 303 ASN A O 1
ATOM 2533 N N . PRO A 1 304 ? 7.624 6.677 -15.754 1.00 71.06 304 PRO A N 1
ATOM 2534 C CA . PRO A 1 304 ? 8.133 8.021 -15.488 1.00 71.06 304 PRO A CA 1
ATOM 2535 C C . PRO A 1 304 ? 7.825 8.512 -14.069 1.00 71.06 304 PRO A C 1
ATOM 2537 O O . PRO A 1 304 ? 8.508 9.420 -13.583 1.00 71.06 304 PRO A O 1
ATOM 2540 N N . LEU A 1 305 ? 6.873 7.884 -13.359 1.00 63.78 305 LEU A N 1
ATOM 2541 C CA . LEU A 1 305 ? 6.661 8.162 -11.937 1.00 63.78 305 LEU A CA 1
ATOM 2542 C C . LEU A 1 305 ? 7.907 7.835 -11.120 1.00 63.78 305 LEU A C 1
ATOM 2544 O O . LEU A 1 305 ? 8.174 8.525 -10.149 1.00 63.78 305 LEU A O 1
ATOM 2548 N N . THR A 1 306 ? 8.718 6.856 -11.525 1.00 58.34 306 THR A N 1
ATOM 2549 C CA . THR A 1 306 ? 9.905 6.448 -10.758 1.00 58.34 306 THR A CA 1
ATOM 2550 C C . THR A 1 306 ? 10.937 7.573 -10.604 1.00 58.34 306 THR A C 1
ATOM 2552 O O . THR A 1 306 ? 11.618 7.606 -9.584 1.00 58.34 306 THR A O 1
ATOM 2555 N N . ASP A 1 307 ? 10.990 8.530 -11.541 1.00 48.69 307 ASP A N 1
ATOM 2556 C CA . ASP A 1 307 ? 11.972 9.630 -11.549 1.00 48.69 307 ASP A CA 1
ATOM 2557 C C . ASP A 1 307 ? 11.390 10.998 -11.173 1.00 48.69 307 ASP A C 1
ATOM 2559 O O . ASP A 1 307 ? 12.125 11.848 -10.674 1.00 48.69 307 ASP A O 1
ATOM 2563 N N . GLN A 1 308 ? 10.069 11.207 -11.275 1.00 46.69 308 GLN A N 1
ATOM 2564 C CA . GLN A 1 308 ? 9.422 12.298 -10.517 1.00 46.69 308 GLN A CA 1
ATOM 2565 C C . GLN A 1 308 ? 9.591 12.112 -8.990 1.00 46.69 308 GLN A C 1
ATOM 2567 O O . GLN A 1 308 ? 9.276 13.009 -8.205 1.00 46.69 308 GLN A O 1
ATOM 2572 N N . LEU A 1 309 ? 10.114 10.947 -8.589 1.00 43.22 309 LEU A N 1
ATOM 2573 C CA . LEU A 1 309 ? 10.360 10.478 -7.232 1.00 43.22 309 LEU A CA 1
ATOM 2574 C C . LEU A 1 309 ? 11.849 10.303 -6.881 1.00 43.22 309 LEU A C 1
ATOM 2576 O O . LEU A 1 309 ? 12.182 9.746 -5.831 1.00 43.22 309 LEU A O 1
ATOM 2580 N N . SER A 1 310 ? 12.764 10.768 -7.734 1.00 31.50 310 SER A N 1
ATOM 2581 C CA . SER A 1 310 ? 14.188 10.817 -7.393 1.00 31.50 310 SER A CA 1
ATOM 2582 C C . SER A 1 310 ? 14.961 11.811 -8.254 1.00 31.50 310 SER A C 1
ATOM 2584 O O . SER A 1 310 ? 15.534 11.431 -9.270 1.00 31.50 310 SER A O 1
ATOM 2586 N N . PHE A 1 311 ? 15.040 13.057 -7.779 1.00 28.48 311 PHE A N 1
ATOM 2587 C CA . PHE A 1 311 ? 16.147 13.984 -8.031 1.00 28.48 311 PHE A CA 1
ATOM 2588 C C . PHE A 1 311 ? 16.418 14.814 -6.777 1.00 28.48 311 PHE A C 1
ATOM 2590 O O . PHE A 1 311 ? 15.449 15.384 -6.228 1.00 28.48 311 PHE A O 1
#

pLDDT: mean 88.42, std 12.96, range [28.48, 98.19]

Radius of gyration: 24.8 Å; chains: 1; bounding box: 54×42×76 Å

Organism: Enterococcus casseliflavus (NCBI:txid37734)